Protein AF-A0A7S1HL76-F1 (afdb_monomer_lite)

Secondary structure (DSSP, 8-state):
-TTGGG-EEEEETHHHHHHHHHHHHHHHTT---SEEEEES---BSTT-SPPGGGHHHHHHHHT-SSHHHHHHHHHHHHS-HHHHHPBPPPSSTTS---BHHHHHHHHHHHH-SSSS-GGGGHHHHHHHHHHHHH-B--HHHHHGGG-STTPPEEEEEEETT-SSS-HHHHHHHHHHH-TT-EEEEETT--S-HHHHTHHHHHHHHHHHHHHHHHHTT-S-PPPHHHHHHHHHHHHHTTEEEEEGGGS---PPPHHHHHHHHHHHHHHHHHHHHHHHTTS---TTHHHHHHHHHHHHHHHHHHHHHHHHHTT-HHHHHHHHHHHHHTT-

Organism: Hemiselmis andersenii (NCBI:txid464988)

Sequence (328 aa):
ERLHYRLHVVGWSLGGMIAQELSLLLVEMGCPPASLALVCTHSGGWRLLPPLSSLPKLVAVALSPSSETRIRRILPLHYAPEYLSSMLECEEEEEPVWSAGSVLAGVYEERSPFRRSILAYLPGVVGHLLAALTHHVSRQRLSRLGAGPNAPDCVVVAAGRDRLIPKCHSADLARRIGGGTELLEFSENGHMVNTERRDEFNGALMLHFRRSAARRGAPGAVPPSLEDDVCASLERVKCVRRRAGDIGDKRPPAWRVLLGWWFLLLLVTPIFWSVRAVGGAVRRTAALLTAFARIGVPLAAWVLSGMARCGVPFAAYLLSHCVELGKA

pLDDT: mean 77.72, std 18.08, range [37.12, 98.62]

InterPro domains:
  IPR000073 Alpha/beta hydrolase fold-1 [PF12697] (6-202)
  IPR029058 Alpha/Beta hydrolase fold [G3DSA:3.40.50.1820] (2-212)
  IPR029058 Alpha/Beta hydrolase fold [SSF53474] (5-205)
  IPR050471 AB hydrolase [PTHR43433] (6-209)

Foldseek 3Di:
DPPLLQAEQEAAALRLLVQLVVQLVCLVVVRHHLAYERALYFQAALQLAFDPVCVVLVVQLLPPPALLSNLVSVDVQFKFPCQQQDWDDDPDPPDDTDRPVRVSSVVSVVVDPGHDRVVVVVVVVVVSSCSSNVRHDDLVSLCSCQDDLRHHAAEYEAEQANRGHHRVRSLVSLLSNANQYKYKYLNRIYSNCCVSPVVLVVLVVVVSSQVSSVSVPHPDHDDVVSVVVSVVSSVVSVIDMDTSVVRDDDDDDPVSSVVSVVVSCVVVVVVVVVVVVPDDDPPVVVVVVVVCCVVVLVVLLVVLVVCVVVVNVVSVVVNVVSVVVNVD

Radius of gyration: 23.4 Å; chains: 1; bounding box: 74×47×56 Å

Structure (mmCIF, N/CA/C/O backbone):
data_AF-A0A7S1HL76-F1
#
_entry.id   AF-A0A7S1HL76-F1
#
loop_
_atom_site.group_PDB
_atom_site.id
_atom_site.type_symbol
_atom_site.label_atom_id
_atom_site.label_alt_id
_atom_site.label_comp_id
_atom_site.label_asym_id
_atom_site.label_entity_id
_atom_site.label_seq_id
_atom_site.pdbx_PDB_ins_code
_atom_site.Cartn_x
_atom_site.Cartn_y
_atom_site.Cartn_z
_atom_site.occupancy
_atom_site.B_iso_or_equiv
_atom_site.auth_seq_id
_atom_site.auth_comp_id
_atom_site.auth_asym_id
_atom_site.auth_atom_id
_atom_site.pdbx_PDB_model_num
ATOM 1 N N . GLU A 1 1 ? -21.940 18.467 11.183 1.00 45.91 1 GLU A N 1
ATOM 2 C CA . GLU A 1 1 ? -22.015 17.216 11.976 1.00 45.91 1 GLU A CA 1
ATOM 3 C C . GLU A 1 1 ? -22.238 15.922 11.170 1.00 45.91 1 GLU A C 1
ATOM 5 O O . GLU A 1 1 ? -21.605 14.933 11.501 1.00 45.91 1 GLU A O 1
ATOM 10 N N . ARG A 1 2 ? -23.038 15.865 10.086 1.00 49.78 2 ARG A N 1
ATOM 11 C CA . ARG A 1 2 ? -23.342 14.586 9.380 1.00 49.78 2 ARG A CA 1
ATOM 12 C C . ARG A 1 2 ? -22.292 14.041 8.381 1.00 49.78 2 ARG A C 1
ATOM 14 O O . ARG A 1 2 ? -22.483 12.943 7.868 1.00 49.78 2 ARG A O 1
ATOM 21 N N . LEU A 1 3 ? -21.209 14.764 8.074 1.00 51.25 3 LEU A N 1
ATOM 22 C CA . LEU A 1 3 ? -20.254 14.373 7.013 1.00 51.25 3 LEU A CA 1
ATOM 23 C C . LEU A 1 3 ? -19.216 13.317 7.445 1.00 51.25 3 LEU A C 1
ATOM 25 O O . LEU A 1 3 ? -18.790 12.513 6.618 1.00 51.25 3 LEU A O 1
ATOM 29 N N . HIS A 1 4 ? -18.844 13.259 8.728 1.00 51.34 4 HIS A N 1
ATOM 30 C CA . HIS A 1 4 ? -17.771 12.370 9.209 1.00 51.34 4 HIS A CA 1
ATOM 31 C C . HIS A 1 4 ? -18.130 10.876 9.138 1.00 51.34 4 HIS A C 1
ATOM 33 O O . HIS A 1 4 ? -17.248 10.031 9.030 1.00 51.34 4 HIS A O 1
ATOM 39 N N . TYR A 1 5 ? -19.422 10.539 9.088 1.00 61.50 5 TYR A N 1
ATOM 40 C CA . TYR A 1 5 ? -19.901 9.157 8.957 1.00 61.50 5 TYR A CA 1
ATOM 41 C C . TYR A 1 5 ? -19.771 8.569 7.543 1.00 61.50 5 TYR A C 1
ATOM 43 O O . TYR A 1 5 ? -20.116 7.408 7.344 1.00 61.50 5 TYR A O 1
ATOM 51 N N . ARG A 1 6 ? -19.302 9.349 6.557 1.00 76.06 6 ARG A N 1
ATOM 52 C CA . ARG A 1 6 ? -19.191 8.922 5.148 1.00 76.06 6 ARG A CA 1
ATOM 53 C C . ARG A 1 6 ? -17.787 9.048 4.559 1.00 76.06 6 ARG A C 1
ATOM 55 O O . ARG A 1 6 ? -17.589 8.694 3.400 1.00 76.06 6 ARG A O 1
ATOM 62 N N . LEU A 1 7 ? -16.821 9.582 5.308 1.00 91.31 7 LEU A N 1
ATOM 63 C CA . LEU A 1 7 ? -15.457 9.713 4.804 1.00 91.31 7 LEU A CA 1
ATOM 64 C C . LEU A 1 7 ? -14.744 8.363 4.899 1.00 91.31 7 LEU A C 1
ATOM 66 O O . LEU A 1 7 ? -14.446 7.896 5.995 1.00 91.31 7 LEU A O 1
ATOM 70 N N . HIS A 1 8 ? -14.437 7.769 3.753 1.00 94.69 8 HIS A N 1
ATOM 71 C CA . HIS A 1 8 ? -13.607 6.573 3.652 1.00 94.69 8 HIS A CA 1
ATOM 72 C C . HIS A 1 8 ? -12.235 6.975 3.116 1.00 94.69 8 HIS A C 1
ATOM 74 O O . HIS A 1 8 ? -12.139 7.601 2.062 1.00 94.69 8 HIS A O 1
ATOM 80 N N . VAL A 1 9 ? -11.175 6.636 3.845 1.00 97.69 9 VAL A N 1
ATOM 81 C CA . VAL A 1 9 ? -9.800 6.954 3.447 1.00 97.69 9 VAL A CA 1
ATOM 82 C C . VAL A 1 9 ? -9.132 5.686 2.938 1.00 97.69 9 VAL A C 1
ATOM 84 O O . VAL A 1 9 ? -9.080 4.681 3.641 1.00 97.69 9 VAL A O 1
ATOM 87 N N . VAL A 1 10 ? -8.592 5.735 1.722 1.00 98.31 10 VAL A N 1
ATOM 88 C CA . VAL A 1 10 ? -7.809 4.643 1.132 1.00 98.31 10 VAL A CA 1
ATOM 89 C C . VAL A 1 10 ? -6.427 5.175 0.799 1.00 98.31 10 VAL A C 1
ATOM 91 O O . VAL A 1 10 ? -6.295 6.140 0.050 1.00 98.31 10 VAL A O 1
ATOM 94 N N . GLY A 1 11 ? -5.392 4.552 1.353 1.00 98.06 11 GLY A N 1
ATOM 95 C CA . GLY A 1 11 ? -4.009 4.923 1.092 1.00 98.06 11 GLY A CA 1
ATOM 96 C C . GLY A 1 11 ? -3.194 3.740 0.587 1.00 98.06 11 GLY A C 1
ATOM 97 O O . GLY A 1 11 ? -3.106 2.715 1.261 1.00 98.06 11 GLY A O 1
ATOM 98 N N . TRP A 1 12 ? -2.559 3.903 -0.576 1.00 97.06 12 TRP A N 1
ATOM 99 C CA . TRP A 1 12 ? -1.693 2.899 -1.201 1.00 97.06 12 TRP A CA 1
ATOM 100 C C . TRP A 1 12 ? -0.219 3.257 -1.047 1.00 97.06 12 TRP A C 1
ATOM 102 O O . TRP A 1 12 ? 0.161 4.374 -1.395 1.00 97.06 12 TRP A O 1
ATOM 112 N N . SER A 1 13 ? 0.633 2.337 -0.586 1.00 94.62 13 SER A N 1
ATOM 113 C CA . SER A 1 13 ? 2.086 2.555 -0.496 1.00 94.62 13 SER A CA 1
ATOM 114 C C . SER A 1 13 ? 2.427 3.846 0.260 1.00 94.62 13 SER A C 1
ATOM 116 O O . SER A 1 13 ? 1.992 4.000 1.405 1.00 94.62 13 SER A O 1
ATOM 118 N N . LEU A 1 14 ? 3.136 4.805 -0.343 1.00 93.38 14 LEU A N 1
ATOM 119 C CA . LEU A 1 14 ? 3.363 6.131 0.246 1.00 93.38 14 LEU A CA 1
ATOM 120 C C . LEU A 1 14 ? 2.049 6.863 0.579 1.00 93.38 14 LEU A C 1
ATOM 122 O O . LEU A 1 14 ? 1.940 7.493 1.626 1.00 93.38 14 LEU A O 1
ATOM 126 N N . GLY A 1 15 ? 1.013 6.724 -0.246 1.00 96.62 15 GLY A N 1
ATOM 127 C CA . GLY A 1 15 ? -0.330 7.220 0.065 1.00 96.62 15 GLY A CA 1
ATOM 128 C C . GLY A 1 15 ? -0.912 6.595 1.337 1.00 96.62 15 GLY A C 1
ATOM 129 O O . GLY A 1 15 ? -1.632 7.259 2.069 1.00 96.62 15 GLY A O 1
ATOM 130 N N . GLY A 1 16 ? -0.547 5.351 1.659 1.00 97.44 16 GLY A N 1
ATOM 131 C CA . GLY A 1 16 ? -0.876 4.696 2.930 1.00 97.44 16 GLY A CA 1
ATOM 132 C C . GLY A 1 16 ? -0.152 5.304 4.132 1.00 97.44 16 GLY A C 1
ATOM 133 O O . GLY A 1 16 ? -0.713 5.371 5.223 1.00 97.44 16 GLY A O 1
ATOM 134 N N . MET A 1 17 ? 1.068 5.802 3.939 1.00 96.19 17 MET A N 1
ATOM 135 C CA . MET A 1 17 ? 1.810 6.546 4.965 1.00 96.19 17 MET A CA 1
ATOM 136 C C . MET A 1 17 ? 1.141 7.893 5.249 1.00 96.19 17 MET A C 1
ATOM 138 O O . MET A 1 17 ? 0.925 8.263 6.401 1.00 96.19 17 MET A O 1
ATOM 142 N N . ILE A 1 18 ? 0.734 8.592 4.188 1.00 97.44 18 ILE A N 1
ATOM 143 C CA . ILE A 1 18 ? -0.009 9.853 4.281 1.00 97.44 18 ILE A CA 1
ATOM 144 C C . ILE A 1 18 ? -1.384 9.622 4.926 1.00 97.44 18 ILE A C 1
ATOM 146 O O . ILE A 1 18 ? -1.783 10.374 5.811 1.00 97.44 18 ILE A O 1
ATOM 150 N N . ALA A 1 19 ? -2.088 8.554 4.543 1.00 98.44 19 ALA A N 1
ATOM 151 C CA . ALA A 1 19 ? -3.399 8.207 5.087 1.00 98.44 19 ALA A CA 1
ATOM 152 C C . ALA A 1 19 ? -3.363 7.909 6.594 1.00 98.44 19 ALA A C 1
ATOM 154 O O . ALA A 1 19 ? -4.321 8.241 7.294 1.00 98.44 19 ALA A O 1
ATOM 155 N N . GLN A 1 20 ? -2.271 7.327 7.107 1.00 98.00 20 GLN A N 1
ATOM 156 C CA . GLN A 1 20 ? -2.072 7.143 8.550 1.00 98.00 20 GLN A CA 1
ATOM 157 C C . GLN A 1 20 ? -2.028 8.493 9.276 1.00 98.00 20 GLN A C 1
ATOM 159 O O . GLN A 1 20 ? -2.771 8.691 10.234 1.00 98.00 20 GLN A O 1
ATOM 164 N N . GLU A 1 21 ? -1.197 9.425 8.806 1.00 98.12 21 GLU A N 1
ATOM 165 C CA . GLU A 1 21 ? -1.060 10.760 9.404 1.00 98.12 21 GLU A CA 1
ATOM 166 C C . GLU A 1 21 ? -2.361 11.566 9.313 1.00 98.12 21 GLU A C 1
ATOM 168 O O . GLU A 1 21 ? -2.817 12.118 10.313 1.00 98.12 21 GLU A O 1
ATOM 173 N N . LEU A 1 22 ? -3.014 11.561 8.147 1.00 97.88 22 LEU A N 1
ATOM 174 C CA . LEU A 1 22 ? -4.305 12.221 7.951 1.00 97.88 22 LEU A CA 1
ATOM 175 C C . LEU A 1 22 ? -5.374 11.666 8.900 1.00 97.88 22 LEU A C 1
ATOM 177 O O . LEU A 1 22 ? -6.102 12.427 9.529 1.00 97.88 22 LEU A O 1
ATOM 181 N N . SER A 1 23 ? -5.465 10.342 9.029 1.00 97.25 23 SER A N 1
ATOM 182 C CA . SER A 1 23 ? -6.471 9.715 9.892 1.00 97.25 23 SER A CA 1
ATOM 183 C C . SER A 1 23 ? -6.204 9.984 11.370 1.00 97.25 23 SER A C 1
ATOM 185 O O . SER A 1 23 ? -7.147 10.188 12.128 1.00 97.25 23 SER A O 1
ATOM 187 N N . LEU A 1 24 ? -4.933 10.029 11.781 1.00 97.12 24 LEU A N 1
ATOM 188 C CA . LEU A 1 24 ? -4.552 10.416 13.139 1.00 97.12 24 LEU A CA 1
ATOM 189 C C . LEU A 1 24 ? -4.930 11.865 13.437 1.00 97.12 24 LEU A C 1
ATOM 191 O O . LEU A 1 24 ? -5.507 12.124 14.488 1.00 97.12 24 LEU A O 1
ATOM 195 N N . LEU A 1 25 ? -4.669 12.780 12.501 1.00 96.75 25 LEU A N 1
ATOM 196 C CA . LEU A 1 25 ? -5.074 14.177 12.626 1.00 96.75 25 LEU A CA 1
ATOM 197 C C . LEU A 1 25 ? -6.598 14.301 12.780 1.00 96.75 25 LEU A C 1
ATOM 199 O O . LEU A 1 25 ? -7.073 14.988 13.677 1.00 96.75 25 LEU A O 1
ATOM 203 N N . LEU A 1 26 ? -7.372 13.585 11.960 1.00 94.69 26 LEU A N 1
ATOM 204 C CA . LEU A 1 26 ? -8.836 13.571 12.049 1.00 94.69 26 LEU A CA 1
ATOM 205 C C . LEU A 1 26 ? -9.342 12.993 13.380 1.00 94.69 26 LEU A C 1
ATOM 207 O O . LEU A 1 26 ? -10.292 13.519 13.956 1.00 94.69 26 LEU A O 1
ATOM 211 N N . VAL A 1 27 ? -8.704 11.938 13.900 1.00 93.44 27 VAL A N 1
ATOM 212 C CA . VAL A 1 27 ? -9.001 11.399 15.240 1.00 93.44 27 VAL A CA 1
ATOM 213 C C . VAL A 1 27 ? -8.728 12.451 16.319 1.00 93.44 27 VAL A C 1
ATOM 215 O O . VAL A 1 27 ? -9.565 12.647 17.197 1.00 93.44 27 VAL A O 1
ATOM 218 N N . GLU A 1 28 ? -7.594 13.152 16.249 1.00 93.44 28 GLU A N 1
ATOM 219 C CA . GLU A 1 28 ? -7.219 14.205 17.205 1.00 93.44 28 GLU A CA 1
ATOM 220 C C . GLU A 1 28 ? -8.174 15.405 17.158 1.00 93.44 28 GLU A C 1
ATOM 222 O O . GLU A 1 28 ? -8.484 15.990 18.192 1.00 93.44 28 GLU A O 1
ATOM 227 N N . MET A 1 29 ? -8.710 15.718 15.979 1.00 93.00 29 MET A N 1
ATOM 228 C CA . MET A 1 29 ? -9.737 16.743 15.778 1.00 93.00 29 MET A CA 1
ATOM 229 C C . MET A 1 29 ? -11.152 16.294 16.190 1.00 93.00 29 MET A C 1
ATOM 231 O O . MET A 1 29 ? -12.106 17.053 16.025 1.00 93.00 29 MET A O 1
ATOM 235 N N . GLY A 1 30 ? -11.320 15.068 16.702 1.00 91.31 30 GLY A N 1
ATOM 236 C CA . GLY A 1 30 ? -12.621 14.526 17.106 1.00 91.31 30 GLY A CA 1
ATOM 237 C C . GLY A 1 30 ? -13.537 14.162 15.934 1.00 91.31 30 GLY A C 1
ATOM 238 O O . GLY A 1 30 ? -14.738 13.978 16.121 1.00 91.31 30 GLY A O 1
ATOM 239 N N . CYS A 1 31 ? -12.989 14.047 14.725 1.00 91.31 31 CYS A N 1
ATOM 240 C CA . CYS A 1 31 ? -13.740 13.830 13.496 1.00 91.31 31 CYS A CA 1
ATOM 241 C C . CYS A 1 31 ? -13.193 12.657 12.651 1.00 91.31 31 CYS A C 1
ATOM 243 O O . CYS A 1 31 ? -12.951 12.813 11.449 1.00 91.31 31 CYS A O 1
ATOM 245 N N . PRO A 1 32 ? -13.001 11.468 13.261 1.00 92.31 32 PRO A N 1
ATOM 246 C CA . PRO A 1 32 ? -12.366 10.328 12.609 1.00 92.31 32 PRO A CA 1
ATOM 247 C C . PRO A 1 32 ? -13.104 9.926 11.326 1.00 92.31 32 PRO A C 1
ATOM 249 O O . PRO A 1 32 ? -14.335 10.034 11.270 1.00 92.31 32 PRO A O 1
ATOM 252 N N . PRO A 1 33 ? -12.384 9.420 10.306 1.00 93.94 33 PRO A N 1
ATOM 253 C CA . PRO A 1 33 ? -13.037 8.875 9.128 1.00 93.94 33 PRO A CA 1
ATOM 254 C C . PRO A 1 33 ? -13.905 7.672 9.512 1.00 93.94 33 PRO A C 1
ATOM 256 O O . PRO A 1 33 ? -13.682 7.018 10.533 1.00 93.94 33 PRO A O 1
ATOM 259 N N . ALA A 1 34 ? -14.892 7.361 8.675 1.00 93.00 34 ALA A N 1
ATOM 260 C CA . ALA A 1 34 ? -15.719 6.181 8.860 1.00 93.00 34 ALA A CA 1
ATOM 261 C C . ALA A 1 34 ? -14.849 4.919 8.837 1.00 93.00 34 ALA A C 1
ATOM 263 O O . ALA A 1 34 ? -14.874 4.115 9.774 1.00 93.00 34 ALA A O 1
ATOM 264 N N . SER A 1 35 ? -14.020 4.815 7.796 1.00 95.19 35 SER A N 1
ATOM 265 C CA . SER A 1 35 ? -13.131 3.685 7.586 1.00 95.19 35 SER A CA 1
ATOM 266 C C . SER A 1 35 ? -11.783 4.100 6.992 1.00 95.19 35 SER A C 1
ATOM 268 O O . SER A 1 35 ? -11.659 5.147 6.348 1.00 95.19 35 SER A O 1
ATOM 270 N N . LEU A 1 36 ? -10.778 3.254 7.208 1.00 97.94 36 LEU A N 1
ATOM 271 C CA . LEU A 1 36 ? -9.403 3.429 6.764 1.00 97.94 36 LEU A CA 1
ATOM 272 C C . LEU A 1 36 ? -8.884 2.129 6.134 1.00 97.94 36 LEU A C 1
ATOM 274 O O . LEU A 1 36 ? -8.732 1.117 6.816 1.00 97.94 36 LEU A O 1
ATOM 278 N N . ALA A 1 37 ? -8.550 2.179 4.846 1.00 98.50 37 ALA A N 1
ATOM 279 C CA . ALA A 1 37 ? -7.885 1.097 4.132 1.00 98.50 37 ALA A CA 1
ATOM 280 C C . ALA A 1 37 ? -6.416 1.450 3.856 1.00 98.50 37 ALA A C 1
ATOM 282 O O . ALA A 1 37 ? -6.114 2.432 3.175 1.00 98.50 37 ALA A O 1
ATOM 283 N N . LEU A 1 38 ? -5.498 0.636 4.375 1.00 98.62 38 LEU A N 1
ATOM 284 C CA . LEU A 1 38 ? -4.051 0.805 4.229 1.00 98.62 38 LEU A CA 1
ATOM 285 C C . LEU A 1 38 ? -3.492 -0.317 3.356 1.00 98.62 38 LEU A C 1
ATOM 287 O O . LEU A 1 38 ? -3.381 -1.459 3.798 1.00 98.62 38 LEU A O 1
ATOM 291 N N . VAL A 1 39 ? -3.143 -0.000 2.113 1.00 98.44 39 VAL A N 1
ATOM 292 C CA . VAL A 1 39 ? -2.807 -0.994 1.088 1.00 98.44 39 VAL A CA 1
ATOM 293 C C . VAL A 1 39 ? -1.322 -0.973 0.776 1.00 98.44 39 VAL A C 1
ATOM 295 O O . VAL A 1 39 ? -0.774 0.082 0.459 1.00 98.44 39 VAL A O 1
ATOM 298 N N . CYS A 1 40 ? -0.679 -2.140 0.871 1.00 96.38 40 CYS A N 1
ATOM 299 C CA . CYS A 1 40 ? 0.732 -2.353 0.546 1.00 96.38 40 CYS A CA 1
ATOM 300 C C . CYS A 1 40 ? 1.623 -1.240 1.120 1.00 96.38 40 CYS A C 1
ATOM 302 O O . CYS A 1 40 ? 2.362 -0.591 0.392 1.00 96.38 40 CYS A O 1
ATOM 304 N N . THR A 1 41 ? 1.477 -0.946 2.417 1.00 96.31 41 THR A N 1
ATOM 305 C CA . THR A 1 41 ? 2.137 0.176 3.106 1.00 96.31 41 THR A CA 1
ATOM 306 C C . THR A 1 41 ? 2.734 -0.256 4.450 1.00 96.31 41 THR A C 1
ATOM 308 O O . THR A 1 41 ? 2.577 -1.400 4.885 1.00 96.31 41 THR A O 1
ATOM 311 N N . HIS A 1 42 ? 3.430 0.662 5.120 1.00 94.69 42 HIS A N 1
ATOM 312 C CA . HIS A 1 42 ? 4.058 0.449 6.420 1.00 94.69 42 HIS A CA 1
ATOM 313 C C . HIS A 1 42 ? 3.982 1.705 7.300 1.00 94.69 42 HIS A C 1
ATOM 315 O O . HIS A 1 42 ? 3.813 2.815 6.802 1.00 94.69 42 HIS A O 1
ATOM 321 N N . SER A 1 43 ? 4.226 1.560 8.603 1.00 94.06 43 SER A N 1
ATOM 322 C CA . SER A 1 43 ? 4.336 2.690 9.543 1.00 94.06 43 SER A CA 1
ATOM 323 C C . SER A 1 43 ? 5.749 3.275 9.674 1.00 94.06 43 SER A C 1
ATOM 325 O O . SER A 1 43 ? 6.029 4.039 10.597 1.00 94.06 43 SER A O 1
ATOM 327 N N . GLY A 1 44 ? 6.688 2.842 8.832 1.00 89.00 44 GLY A N 1
ATOM 328 C CA . GLY A 1 44 ? 8.064 3.331 8.812 1.00 89.00 44 GLY A CA 1
ATOM 329 C C . GLY A 1 44 ? 8.911 2.932 10.026 1.00 89.00 44 GLY A C 1
ATOM 330 O O . GLY A 1 44 ? 8.681 1.901 10.667 1.00 89.00 44 GLY A O 1
ATOM 331 N N . GLY A 1 45 ? 9.921 3.747 10.346 1.00 79.19 45 GLY A N 1
ATOM 332 C CA . GLY A 1 45 ? 10.999 3.393 11.285 1.00 79.19 45 GLY A CA 1
ATOM 333 C C . GLY A 1 45 ? 12.004 2.417 10.661 1.00 79.19 45 GLY A C 1
ATOM 334 O O . GLY A 1 45 ? 12.058 2.265 9.463 1.00 79.19 45 GLY A O 1
ATOM 335 N N . TRP A 1 46 ? 12.797 1.667 11.416 1.00 66.75 46 TRP A N 1
ATOM 336 C CA . TRP A 1 46 ? 13.865 0.805 10.854 1.00 66.75 46 TRP A CA 1
ATOM 337 C C . TRP A 1 46 ? 13.466 -0.200 9.734 1.00 66.75 46 TRP A C 1
ATOM 339 O O . TRP A 1 46 ? 14.322 -0.814 9.105 1.00 66.75 46 TRP A O 1
ATOM 349 N N . ARG A 1 47 ? 12.165 -0.375 9.499 1.00 65.00 47 ARG A N 1
ATOM 350 C CA . ARG A 1 47 ? 11.501 -1.223 8.501 1.00 65.00 47 ARG A CA 1
ATOM 351 C C . ARG A 1 47 ? 11.257 -0.523 7.153 1.00 65.00 47 ARG A C 1
ATOM 353 O O . ARG A 1 47 ? 10.494 -1.026 6.344 1.00 65.00 47 ARG A O 1
ATOM 360 N N . LEU A 1 48 ? 11.870 0.641 6.948 1.00 66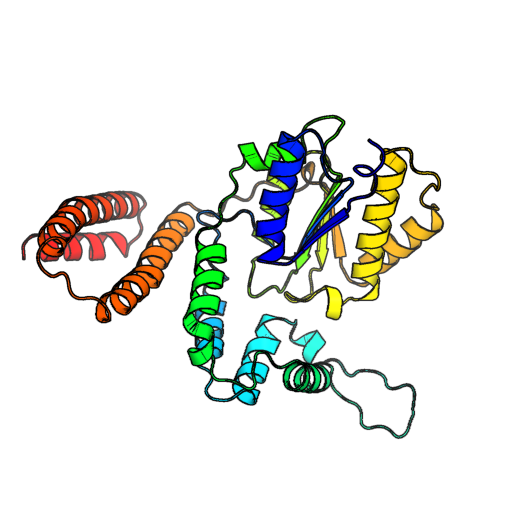.44 48 LEU A N 1
ATOM 361 C CA . LEU A 1 48 ? 11.732 1.489 5.757 1.00 66.44 48 LEU A CA 1
ATOM 362 C C . LEU A 1 48 ? 12.377 0.909 4.499 1.00 66.44 48 LEU A C 1
ATOM 364 O O . LEU A 1 48 ? 12.076 1.350 3.393 1.00 66.44 48 LEU A O 1
ATOM 368 N N . LEU A 1 49 ? 13.320 -0.023 4.656 1.00 67.50 49 LEU A N 1
ATOM 369 C CA . LEU A 1 49 ? 14.038 -0.528 3.501 1.00 67.50 49 LEU A CA 1
ATOM 370 C C . LEU A 1 49 ? 13.154 -1.504 2.718 1.00 67.50 49 LEU A C 1
ATOM 372 O O . LEU A 1 49 ? 12.635 -2.456 3.315 1.00 67.50 49 LEU A O 1
ATOM 376 N N . PRO A 1 50 ? 13.041 -1.332 1.386 1.00 68.06 50 PRO A N 1
ATOM 377 C CA . PRO A 1 50 ? 12.498 -2.382 0.540 1.00 68.06 50 PRO A CA 1
ATOM 378 C C . PRO A 1 50 ? 13.326 -3.662 0.743 1.00 68.06 50 PRO A C 1
ATOM 380 O O . PRO A 1 50 ? 14.435 -3.607 1.297 1.00 68.06 50 PRO A O 1
ATOM 383 N N . PRO A 1 51 ? 12.840 -4.832 0.290 1.00 74.50 51 PRO A N 1
ATOM 384 C CA . PRO A 1 51 ? 13.655 -6.037 0.305 1.00 74.50 51 PRO A CA 1
ATOM 385 C C . PRO A 1 51 ? 15.037 -5.714 -0.275 1.00 74.50 51 PRO A C 1
ATOM 387 O O . PRO A 1 51 ? 15.126 -5.104 -1.340 1.00 74.50 51 PRO A O 1
ATOM 390 N N . LEU A 1 52 ? 16.122 -6.090 0.412 1.00 71.12 52 LEU A N 1
ATOM 391 C CA . LEU A 1 52 ? 17.482 -5.765 -0.051 1.00 71.12 52 LEU A CA 1
ATOM 392 C C . LEU A 1 52 ? 17.738 -6.280 -1.481 1.00 71.12 52 LEU A C 1
ATOM 394 O O . LEU A 1 52 ? 18.474 -5.664 -2.243 1.00 71.12 52 LEU A O 1
ATOM 398 N N . SER A 1 53 ? 17.059 -7.362 -1.873 1.00 74.88 53 SER A N 1
ATOM 399 C CA . SER A 1 53 ? 17.053 -7.921 -3.230 1.00 74.88 53 SER A CA 1
ATOM 400 C C . SER A 1 53 ? 16.392 -7.027 -4.291 1.00 74.88 53 SER A C 1
ATOM 402 O O . SER A 1 53 ? 16.626 -7.211 -5.486 1.00 74.88 53 SER A O 1
ATOM 404 N N . SER A 1 54 ? 15.575 -6.060 -3.883 1.00 78.88 54 SER A N 1
ATOM 405 C CA . SER A 1 54 ? 14.858 -5.131 -4.757 1.00 78.88 54 SER A CA 1
ATOM 406 C C . SER A 1 54 ? 15.581 -3.795 -4.926 1.00 78.88 54 SER A C 1
ATOM 408 O O . SER A 1 54 ? 15.307 -3.080 -5.888 1.00 78.88 54 SER A O 1
ATOM 410 N N . LEU A 1 55 ? 16.538 -3.465 -4.051 1.00 75.75 55 LEU A N 1
ATOM 411 C CA . LEU A 1 55 ? 17.301 -2.213 -4.124 1.00 75.75 55 LEU A CA 1
ATOM 412 C C . LEU A 1 55 ? 18.044 -2.032 -5.461 1.00 75.75 55 LEU A C 1
ATOM 414 O O . LEU A 1 55 ? 17.860 -0.982 -6.079 1.00 75.75 55 LEU A O 1
ATOM 418 N N . PRO A 1 56 ? 18.796 -3.024 -5.989 1.00 80.44 56 PRO A N 1
ATOM 419 C CA . PRO A 1 56 ? 19.455 -2.870 -7.288 1.00 80.44 56 PRO A CA 1
ATOM 420 C C . PRO A 1 56 ? 18.462 -2.613 -8.425 1.00 80.44 56 PRO A C 1
ATOM 422 O O . PRO A 1 56 ? 18.754 -1.862 -9.351 1.00 80.44 56 PRO A O 1
ATOM 425 N N . LYS A 1 57 ? 17.260 -3.197 -8.341 1.00 83.50 57 LYS A N 1
ATOM 426 C CA . LYS A 1 57 ? 16.200 -3.021 -9.342 1.00 83.50 57 LYS A CA 1
ATOM 427 C C . LYS A 1 57 ? 15.591 -1.622 -9.276 1.00 83.50 57 LYS A C 1
ATOM 429 O O . LYS A 1 57 ? 15.379 -1.014 -10.318 1.00 83.50 57 LYS A O 1
ATOM 434 N N . LEU A 1 58 ? 15.370 -1.086 -8.076 1.00 80.94 58 LEU A N 1
ATOM 435 C CA . LEU A 1 58 ? 14.911 0.293 -7.880 1.00 80.94 58 LEU A CA 1
ATOM 436 C C . LEU A 1 58 ? 15.926 1.311 -8.409 1.00 80.94 58 LEU A C 1
ATOM 438 O O . LEU A 1 58 ? 15.554 2.230 -9.138 1.00 80.94 58 LEU A O 1
ATOM 442 N N . VAL A 1 59 ? 17.213 1.104 -8.117 1.00 79.31 59 VAL A N 1
ATOM 443 C CA . VAL A 1 59 ? 18.298 1.920 -8.681 1.00 79.31 59 VAL A CA 1
ATOM 444 C C . VAL A 1 59 ? 18.324 1.797 -10.206 1.00 79.31 59 VAL A C 1
ATOM 446 O O . VAL A 1 59 ? 18.396 2.806 -10.903 1.00 79.31 59 VAL A O 1
ATOM 449 N N . ALA A 1 60 ? 18.180 0.586 -10.750 1.00 84.62 60 ALA A N 1
ATOM 450 C CA . ALA A 1 60 ? 18.127 0.375 -12.193 1.00 84.62 60 ALA A CA 1
ATOM 451 C C . ALA A 1 60 ? 16.928 1.079 -12.853 1.00 84.62 60 ALA A C 1
ATOM 453 O O . ALA A 1 60 ? 17.072 1.599 -13.959 1.00 84.62 60 ALA A O 1
ATOM 454 N N . VAL A 1 61 ? 15.758 1.136 -12.208 1.00 84.06 61 VAL A N 1
ATOM 455 C CA . VAL A 1 61 ? 14.610 1.926 -12.691 1.00 84.06 61 VAL A CA 1
ATOM 456 C C . VAL A 1 61 ? 14.959 3.413 -12.715 1.00 84.06 61 VAL A C 1
ATOM 458 O O . VAL A 1 61 ? 14.765 4.059 -13.745 1.00 84.06 61 VAL A O 1
ATOM 461 N N . ALA A 1 62 ? 15.515 3.947 -11.624 1.00 78.00 62 ALA A N 1
ATOM 462 C CA . ALA A 1 62 ? 15.889 5.358 -11.535 1.00 78.00 62 ALA A CA 1
ATOM 463 C C . ALA A 1 62 ? 16.926 5.749 -12.601 1.00 78.00 62 ALA A C 1
ATOM 465 O O . ALA A 1 62 ? 16.789 6.784 -13.240 1.00 78.00 62 ALA A O 1
ATOM 466 N N . LEU A 1 63 ? 17.911 4.887 -12.862 1.00 80.62 63 LEU A N 1
ATOM 467 C CA . LEU A 1 63 ? 18.963 5.107 -13.860 1.00 80.62 63 LEU A CA 1
ATOM 468 C C . LEU A 1 63 ? 18.570 4.666 -15.284 1.00 80.62 63 LEU A C 1
ATOM 470 O O . LEU A 1 63 ? 19.430 4.553 -16.154 1.00 80.62 63 LEU A O 1
ATOM 474 N N . SER A 1 64 ? 17.293 4.363 -15.545 1.00 83.19 64 SER A N 1
ATOM 475 C CA . SER A 1 64 ? 16.863 3.897 -16.870 1.00 83.19 64 SER A CA 1
ATOM 476 C C . SER A 1 64 ? 16.911 5.025 -17.912 1.00 83.19 64 SER A C 1
ATOM 478 O O . SER A 1 64 ? 16.217 6.034 -17.724 1.00 83.19 64 SER A O 1
ATOM 480 N N . PRO A 1 65 ? 17.660 4.846 -19.022 1.00 77.19 65 PRO A N 1
ATOM 481 C CA . PRO A 1 65 ? 17.898 5.900 -20.010 1.00 77.19 65 PRO A CA 1
ATOM 482 C C . PRO A 1 65 ? 16.681 6.182 -20.897 1.00 77.19 65 PRO A C 1
ATOM 484 O O . PRO A 1 65 ? 16.482 7.321 -21.307 1.00 77.19 65 PRO A O 1
ATOM 487 N N . SER A 1 66 ? 15.844 5.173 -21.159 1.00 82.81 66 SER A N 1
ATOM 488 C CA . SER A 1 66 ? 14.620 5.301 -21.955 1.00 82.81 66 SER A CA 1
ATOM 489 C C . SER A 1 66 ? 13.375 4.928 -21.153 1.00 82.81 66 SER A C 1
ATOM 491 O O . SER A 1 66 ? 13.444 4.163 -20.183 1.00 82.81 66 SER A O 1
ATOM 493 N N . SER A 1 67 ? 12.225 5.458 -21.573 1.00 82.75 67 SER A N 1
ATOM 494 C CA . SER A 1 67 ? 10.912 5.113 -21.019 1.00 82.75 67 SER A CA 1
ATOM 495 C C . SER A 1 67 ? 10.644 3.616 -21.155 1.00 82.75 67 SER A C 1
ATOM 497 O O . SER A 1 67 ? 10.292 2.982 -20.169 1.00 82.75 67 SER A O 1
ATOM 499 N N . GLU A 1 68 ? 10.930 3.026 -22.317 1.00 86.88 68 GLU A N 1
ATOM 500 C CA . GLU A 1 68 ? 10.778 1.586 -22.565 1.00 86.88 68 GLU A CA 1
ATOM 501 C C . GLU A 1 68 ? 11.599 0.738 -21.577 1.00 86.88 68 GLU A C 1
ATOM 503 O O . GLU A 1 68 ? 11.071 -0.164 -20.924 1.00 86.88 68 GLU A O 1
ATOM 508 N N . THR A 1 69 ? 12.884 1.067 -21.391 1.00 88.19 69 THR A N 1
ATOM 509 C CA . THR A 1 69 ? 13.753 0.353 -20.438 1.00 88.19 69 THR A CA 1
ATOM 510 C C . THR A 1 69 ? 13.220 0.481 -19.014 1.00 88.19 69 THR A C 1
ATOM 512 O O . THR A 1 69 ? 13.240 -0.480 -18.242 1.00 88.19 69 THR A O 1
ATOM 515 N N . ARG A 1 70 ? 12.722 1.669 -18.660 1.00 87.25 70 ARG A N 1
ATOM 516 C CA . ARG A 1 70 ? 12.144 1.939 -17.345 1.00 87.25 70 ARG A CA 1
ATOM 517 C C . ARG A 1 70 ? 10.875 1.122 -17.119 1.00 87.25 70 ARG A C 1
ATOM 519 O O . ARG A 1 70 ? 10.745 0.521 -16.058 1.00 87.25 70 ARG A O 1
ATOM 526 N N . ILE A 1 71 ? 9.991 1.053 -18.115 1.00 89.69 71 ILE A N 1
ATOM 527 C CA . ILE A 1 71 ? 8.751 0.266 -18.094 1.00 89.69 71 ILE A CA 1
ATOM 528 C C . ILE A 1 71 ? 9.075 -1.220 -17.909 1.00 89.69 71 ILE A C 1
ATOM 530 O O . ILE A 1 71 ? 8.599 -1.845 -16.961 1.00 89.69 71 ILE A O 1
ATOM 534 N N . ARG A 1 72 ? 9.989 -1.769 -18.719 1.00 89.94 72 ARG A N 1
ATOM 535 C CA . ARG A 1 72 ? 10.438 -3.166 -18.583 1.00 89.94 72 ARG A CA 1
ATOM 536 C C . ARG A 1 72 ? 11.010 -3.484 -17.199 1.00 89.94 72 ARG A C 1
ATOM 538 O O . ARG A 1 72 ? 10.870 -4.606 -16.723 1.00 89.94 72 ARG A O 1
ATOM 545 N N . ARG A 1 73 ? 11.651 -2.513 -16.538 1.00 90.19 73 ARG A N 1
ATOM 546 C CA . ARG A 1 73 ? 12.240 -2.684 -15.198 1.00 90.19 73 ARG A CA 1
ATOM 547 C C . ARG A 1 73 ? 11.246 -2.474 -14.053 1.00 90.19 73 ARG A C 1
ATOM 549 O O . ARG A 1 73 ? 11.394 -3.128 -13.023 1.00 90.19 73 ARG A O 1
ATOM 556 N N . ILE A 1 74 ? 10.258 -1.587 -14.204 1.00 90.44 74 ILE A N 1
ATOM 557 C CA . ILE A 1 74 ? 9.286 -1.277 -13.142 1.00 90.44 74 ILE A CA 1
ATOM 558 C C . ILE A 1 74 ? 8.149 -2.298 -13.077 1.00 90.44 74 ILE A C 1
ATOM 560 O O . ILE A 1 74 ? 7.709 -2.626 -11.978 1.00 90.44 74 ILE A O 1
ATOM 564 N N . LEU A 1 75 ? 7.708 -2.859 -14.211 1.00 93.19 75 LEU A N 1
ATOM 565 C CA . LEU A 1 75 ? 6.608 -3.829 -14.222 1.00 93.19 75 LEU A CA 1
ATOM 566 C C . LEU A 1 75 ? 6.881 -5.035 -13.304 1.00 93.19 75 LEU A C 1
ATOM 568 O O . LEU A 1 75 ? 6.033 -5.325 -12.462 1.00 93.19 75 LEU A O 1
ATOM 572 N N . PRO A 1 76 ? 8.070 -5.672 -13.317 1.00 93.00 76 PRO A N 1
ATOM 573 C CA . PRO A 1 76 ? 8.371 -6.754 -12.383 1.00 93.00 76 PRO A CA 1
ATOM 574 C C . PRO A 1 76 ? 8.482 -6.312 -10.919 1.00 93.00 76 PRO A C 1
ATOM 576 O O . PRO A 1 76 ? 8.535 -7.168 -10.045 1.00 93.00 76 PRO A O 1
ATOM 579 N N . LEU A 1 77 ? 8.591 -5.019 -10.608 1.00 91.31 77 LEU A N 1
ATOM 580 C CA . LEU A 1 77 ? 8.527 -4.541 -9.220 1.00 91.31 77 LEU A CA 1
ATOM 581 C C . LEU A 1 77 ? 7.082 -4.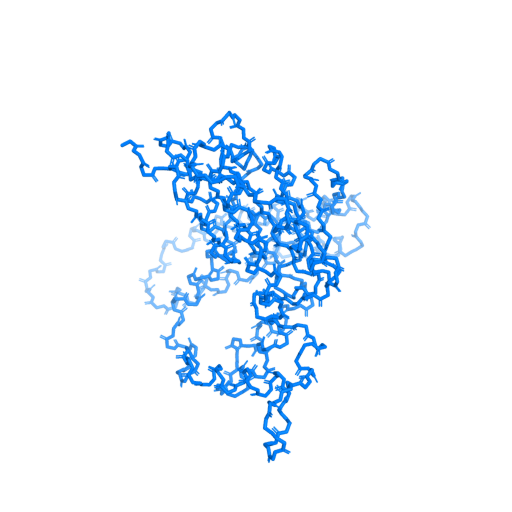354 -8.754 1.00 91.31 77 LEU A C 1
ATOM 583 O O . LEU A 1 77 ? 6.790 -4.568 -7.581 1.00 91.31 77 LEU A O 1
ATOM 587 N N . HIS A 1 78 ? 6.201 -3.969 -9.673 1.00 93.94 78 HIS A N 1
ATOM 588 C CA . HIS A 1 78 ? 4.794 -3.705 -9.407 1.00 93.94 78 HIS A CA 1
ATOM 589 C C . HIS A 1 78 ? 3.929 -4.963 -9.413 1.00 93.94 78 HIS A C 1
ATOM 591 O O . HIS A 1 78 ? 3.005 -5.050 -8.611 1.00 93.94 78 HIS A O 1
ATOM 597 N N . TYR A 1 79 ? 4.245 -5.931 -10.270 1.00 96.12 79 TYR A N 1
ATOM 598 C CA . TYR A 1 79 ? 3.370 -7.062 -10.550 1.00 96.12 79 TYR A CA 1
ATOM 599 C C . TYR A 1 79 ? 4.032 -8.413 -10.283 1.00 96.12 79 TYR A C 1
ATOM 601 O O . TYR A 1 79 ? 5.254 -8.574 -10.423 1.00 96.12 79 TYR A O 1
ATOM 609 N N . ALA A 1 80 ? 3.217 -9.408 -9.932 1.00 95.44 80 ALA A N 1
ATOM 610 C CA . ALA A 1 80 ? 3.649 -10.799 -9.910 1.00 95.44 80 ALA A CA 1
ATOM 611 C C . ALA A 1 80 ? 4.064 -11.262 -11.326 1.00 95.44 80 ALA A C 1
ATOM 613 O O . ALA A 1 80 ? 3.383 -10.932 -12.300 1.00 95.44 80 ALA A O 1
ATOM 614 N N . PRO A 1 81 ? 5.164 -12.031 -11.475 1.00 93.88 81 PRO A N 1
ATOM 615 C CA . PRO A 1 81 ? 5.573 -12.578 -12.771 1.00 93.88 81 PRO A CA 1
ATOM 616 C C . PRO A 1 81 ? 4.463 -13.361 -13.473 1.00 93.88 81 PRO A C 1
ATOM 618 O O . PRO A 1 81 ? 4.289 -13.209 -14.674 1.00 93.88 81 PRO A O 1
ATOM 621 N N . GLU A 1 82 ? 3.693 -14.136 -12.709 1.00 94.19 82 GLU A N 1
ATOM 622 C CA . GLU A 1 82 ? 2.591 -14.961 -13.203 1.00 94.19 82 GLU A CA 1
ATOM 623 C C . GLU A 1 82 ? 1.494 -14.110 -13.838 1.00 94.19 82 GLU A C 1
ATOM 625 O O . GLU A 1 82 ? 0.988 -14.459 -14.900 1.00 94.19 82 GLU A O 1
ATOM 630 N N . TYR A 1 83 ? 1.176 -12.966 -13.222 1.00 94.69 83 TYR A N 1
ATOM 631 C CA . TYR A 1 83 ? 0.231 -12.009 -13.786 1.00 94.69 83 TYR A CA 1
ATOM 632 C C . TYR A 1 83 ? 0.792 -11.368 -15.055 1.00 94.69 83 TYR A C 1
ATOM 634 O O . TYR A 1 83 ? 0.109 -11.304 -16.062 1.00 94.69 83 TYR A O 1
ATOM 642 N N . LEU A 1 84 ? 2.061 -10.951 -15.066 1.00 94.50 84 LEU A N 1
ATOM 643 C CA . LEU A 1 84 ? 2.658 -10.369 -16.275 1.00 94.50 84 LEU A CA 1
ATOM 644 C C . LEU A 1 84 ? 2.666 -11.343 -17.463 1.00 94.50 84 LEU A C 1
ATOM 646 O O . LEU A 1 84 ? 2.554 -10.896 -18.603 1.00 94.50 84 LEU A O 1
ATOM 650 N N . SER A 1 85 ? 2.791 -12.645 -17.199 1.00 93.56 85 SER A N 1
ATOM 651 C CA . SER A 1 85 ? 2.738 -13.698 -18.214 1.00 93.56 85 SER A CA 1
ATOM 652 C C . SER A 1 85 ? 1.331 -14.186 -18.555 1.00 93.56 85 SER A C 1
ATOM 654 O O . SER A 1 85 ? 1.196 -14.935 -19.519 1.00 93.56 85 SER A O 1
ATOM 656 N N . SER A 1 86 ? 0.297 -13.829 -17.784 1.00 91.56 86 SER A N 1
ATOM 657 C CA . SER A 1 86 ? -1.054 -14.322 -18.056 1.00 91.56 86 SER A CA 1
ATOM 658 C C . SER A 1 86 ? -1.578 -13.720 -19.350 1.00 91.56 86 SER A C 1
ATOM 660 O O . SER A 1 86 ? -1.453 -12.511 -19.569 1.00 91.56 86 SER A O 1
ATOM 662 N N . MET A 1 87 ? -2.180 -14.563 -20.180 1.00 86.44 87 MET A N 1
ATOM 663 C CA . MET A 1 87 ? -2.893 -14.117 -21.367 1.00 86.44 87 MET A CA 1
ATOM 664 C C . MET A 1 87 ? -4.210 -13.478 -20.944 1.00 86.44 87 MET A C 1
ATOM 666 O O . MET A 1 87 ? -4.882 -13.985 -20.046 1.00 86.44 87 MET A O 1
ATOM 670 N N . LEU A 1 88 ? -4.538 -12.345 -21.553 1.00 79.25 88 LEU A N 1
ATOM 671 C CA . LEU A 1 88 ? -5.850 -11.741 -21.394 1.00 79.25 88 LEU A CA 1
ATOM 672 C C . LEU A 1 88 ? -6.773 -12.359 -22.440 1.00 79.25 88 LEU A C 1
ATOM 674 O O . LEU A 1 88 ? -6.426 -12.415 -23.619 1.00 79.25 88 LEU A O 1
ATOM 678 N N . GLU A 1 89 ? -7.916 -12.862 -21.987 1.00 66.88 89 GLU A N 1
ATOM 679 C CA . GLU A 1 89 ? -8.972 -13.336 -22.875 1.00 66.88 89 GLU A CA 1
ATOM 680 C C . GLU A 1 89 ? -9.585 -12.110 -23.564 1.00 66.88 89 GLU A C 1
ATOM 682 O O . GLU A 1 89 ? -10.100 -11.206 -22.903 1.00 66.88 89 GLU A O 1
ATOM 687 N N . CYS A 1 90 ? -9.463 -12.049 -24.888 1.00 59.06 90 CYS A N 1
ATOM 688 C CA . CYS A 1 90 ? -10.228 -11.128 -25.718 1.00 59.06 90 CYS A CA 1
ATOM 689 C C . CYS A 1 90 ? -11.515 -11.846 -26.132 1.00 59.06 90 CYS A C 1
ATOM 691 O O . CYS A 1 90 ? -11.466 -12.998 -26.555 1.00 59.06 90 CYS A O 1
ATOM 693 N N . GLU A 1 91 ? -12.661 -11.177 -25.989 1.00 58.28 91 GLU A N 1
ATOM 694 C CA . GLU A 1 91 ? -13.973 -11.735 -26.356 1.00 58.28 91 GLU A CA 1
ATOM 695 C C . GLU A 1 91 ? -14.143 -11.902 -27.881 1.00 58.28 91 GLU A C 1
ATOM 697 O O . GLU A 1 91 ? -15.057 -12.591 -28.324 1.00 58.28 91 GLU A O 1
ATOM 702 N N . GLU A 1 92 ? -13.254 -11.310 -28.687 1.00 61.62 92 GLU A N 1
ATOM 703 C CA . GLU A 1 92 ? -13.274 -11.379 -30.150 1.00 61.62 92 GLU A CA 1
ATOM 704 C C . GLU A 1 92 ? -12.228 -12.386 -30.669 1.00 61.62 92 GLU A C 1
ATOM 706 O O . GLU A 1 92 ? -11.032 -12.244 -30.415 1.00 61.62 92 GLU A O 1
ATOM 711 N N . GLU A 1 93 ? -12.687 -13.406 -31.409 1.00 56.06 93 GLU A N 1
ATOM 712 C CA . GLU A 1 93 ? -11.896 -14.566 -31.874 1.00 56.06 93 GLU A CA 1
ATOM 713 C C . GLU A 1 93 ? -10.736 -14.224 -32.836 1.00 56.06 93 GLU A C 1
ATOM 715 O O . GLU A 1 93 ? -9.868 -15.067 -33.065 1.00 56.06 93 GLU A O 1
ATOM 720 N N . GLU A 1 94 ? -10.692 -13.010 -33.394 1.00 60.69 94 GLU A N 1
ATOM 721 C CA . GLU A 1 94 ? -9.722 -12.614 -34.429 1.00 60.69 94 GLU A CA 1
ATOM 722 C C . GLU A 1 94 ? -8.591 -11.692 -33.928 1.00 60.69 94 GLU A C 1
ATOM 724 O O . GLU A 1 94 ? -7.649 -11.408 -34.673 1.00 60.69 94 GLU A O 1
ATOM 729 N N . GLU A 1 95 ? -8.632 -11.243 -32.670 1.00 60.78 95 GLU A N 1
ATOM 730 C CA . GLU A 1 95 ? -7.626 -10.329 -32.116 1.00 60.78 95 GLU A CA 1
ATOM 731 C C . GLU A 1 95 ? -6.389 -11.078 -31.570 1.00 60.78 95 GLU A C 1
ATOM 733 O O . GLU A 1 95 ? -6.493 -12.171 -31.001 1.00 60.78 95 GLU A O 1
ATOM 738 N N . PRO A 1 96 ? -5.176 -10.507 -31.707 1.00 64.38 96 PRO A N 1
ATOM 739 C CA . PRO A 1 96 ? -3.966 -11.105 -31.157 1.00 64.38 96 PRO A CA 1
ATOM 740 C C . PRO A 1 96 ? -4.069 -11.286 -29.636 1.00 64.38 96 PRO A C 1
ATOM 742 O O . PRO A 1 96 ? -4.441 -10.372 -28.909 1.00 64.38 96 PRO A O 1
ATOM 745 N N . VAL A 1 97 ? -3.677 -12.460 -29.129 1.00 71.56 97 VAL A N 1
ATOM 746 C CA . VAL A 1 97 ? -3.652 -12.728 -27.682 1.00 71.56 97 VAL A CA 1
ATOM 747 C C . VAL A 1 97 ? -2.514 -11.942 -27.027 1.00 71.56 97 VAL A C 1
ATOM 749 O O . VAL A 1 97 ? -1.332 -12.256 -27.206 1.00 71.56 97 VAL A O 1
ATOM 752 N N . TRP A 1 98 ? -2.862 -10.926 -26.238 1.00 82.12 98 TRP A N 1
ATOM 753 C CA . TRP A 1 98 ? -1.898 -10.105 -25.506 1.00 82.12 98 TRP A CA 1
ATOM 754 C C . TRP A 1 98 ? -1.646 -10.662 -24.102 1.00 82.12 98 TRP A C 1
ATOM 756 O O . TRP A 1 98 ? -2.569 -11.011 -23.363 1.00 82.12 98 TRP A O 1
ATOM 766 N N . SER A 1 99 ? -0.381 -10.670 -23.677 1.00 89.88 99 SER A N 1
ATOM 767 C CA . SER A 1 99 ? -0.065 -10.878 -22.259 1.00 89.88 99 SER A CA 1
ATOM 768 C C . SER A 1 99 ? -0.420 -9.627 -21.456 1.00 89.88 99 SER A C 1
ATOM 770 O O . SER A 1 99 ? -0.248 -8.502 -21.943 1.00 89.88 99 SER A O 1
ATOM 772 N N . ALA A 1 100 ? -0.820 -9.781 -20.194 1.00 90.62 100 ALA A N 1
ATOM 773 C CA . ALA A 1 100 ? -1.088 -8.631 -19.330 1.00 90.62 100 ALA A CA 1
ATOM 774 C C . ALA A 1 100 ? 0.135 -7.703 -19.221 1.00 90.62 100 ALA A C 1
ATOM 776 O O . ALA A 1 100 ? -0.010 -6.482 -19.171 1.00 90.62 100 ALA A O 1
ATOM 777 N N . GLY A 1 101 ? 1.354 -8.255 -19.259 1.00 91.75 101 GLY A N 1
ATOM 778 C CA . GLY A 1 101 ? 2.585 -7.471 -19.298 1.00 91.75 101 GLY A CA 1
ATOM 779 C C . GLY A 1 101 ? 2.694 -6.560 -20.525 1.00 91.75 101 GLY A C 1
ATOM 780 O O . GLY A 1 101 ? 3.110 -5.411 -20.382 1.00 91.75 101 GLY A O 1
ATOM 781 N N . SER A 1 102 ? 2.294 -7.038 -21.707 1.00 90.56 102 SER A N 1
ATOM 782 C CA . SER A 1 102 ? 2.312 -6.240 -22.941 1.00 90.56 102 SER A CA 1
ATOM 783 C C . SER A 1 102 ? 1.277 -5.111 -22.926 1.00 90.56 102 SER A C 1
ATOM 785 O O . SER A 1 102 ? 1.627 -3.963 -23.201 1.00 90.56 102 SER A O 1
ATOM 787 N N . VAL A 1 103 ? 0.051 -5.394 -22.475 1.00 90.75 103 VAL A N 1
ATOM 788 C CA . VAL A 1 103 ? -0.998 -4.374 -22.313 1.00 90.75 103 VAL A CA 1
ATOM 789 C C . VAL A 1 103 ? -0.579 -3.318 -21.290 1.00 90.75 103 VAL A C 1
ATOM 791 O O . VAL A 1 103 ? -0.656 -2.117 -21.551 1.00 90.75 103 VAL A O 1
ATOM 794 N N . LEU A 1 104 ? -0.059 -3.741 -20.134 1.00 92.06 104 LEU A N 1
ATOM 795 C CA . LEU A 1 104 ? 0.418 -2.819 -19.104 1.00 92.06 104 LEU A CA 1
ATOM 796 C C . LEU A 1 104 ? 1.589 -1.957 -19.574 1.00 92.06 104 LEU A C 1
ATOM 798 O O . LEU A 1 104 ? 1.675 -0.796 -19.171 1.00 92.06 104 LEU A O 1
ATOM 802 N N . ALA A 1 105 ? 2.483 -2.494 -20.405 1.00 91.06 105 ALA A N 1
ATOM 803 C CA . ALA A 1 105 ? 3.567 -1.712 -20.981 1.00 91.06 105 ALA A CA 1
ATOM 804 C C . ALA A 1 105 ? 3.023 -0.556 -21.837 1.00 91.06 105 ALA A C 1
ATOM 806 O O . ALA A 1 105 ? 3.448 0.582 -21.629 1.00 91.06 105 ALA A O 1
ATOM 807 N N . GLY A 1 106 ? 2.028 -0.824 -22.691 1.00 89.25 106 GLY A N 1
ATOM 808 C CA . GLY A 1 106 ? 1.343 0.204 -23.483 1.00 89.25 106 GLY A CA 1
ATOM 809 C C . GLY A 1 106 ? 0.655 1.261 -22.612 1.00 89.25 106 GLY A C 1
ATOM 810 O O . GLY A 1 106 ? 0.863 2.459 -22.799 1.00 89.25 106 GLY A O 1
ATOM 811 N N . VAL A 1 107 ? -0.066 0.840 -21.566 1.00 88.31 107 VAL A N 1
ATOM 812 C CA . VAL A 1 107 ? -0.707 1.768 -20.612 1.00 88.31 107 VAL A CA 1
ATOM 813 C C . VAL A 1 107 ? 0.321 2.662 -19.903 1.00 88.31 107 VAL A C 1
ATOM 815 O O . VAL A 1 107 ? 0.074 3.850 -19.678 1.00 88.31 107 VAL A O 1
ATOM 818 N N . TYR A 1 108 ? 1.480 2.117 -19.523 1.00 87.19 108 TYR A N 1
ATOM 819 C CA . TYR A 1 108 ? 2.546 2.893 -18.878 1.00 87.19 108 TYR A CA 1
ATOM 820 C C . TYR A 1 108 ? 3.196 3.894 -19.839 1.00 87.19 108 TYR A C 1
ATOM 822 O O . TYR A 1 108 ? 3.595 4.984 -19.415 1.00 87.19 108 TYR A O 1
ATOM 830 N N . GLU A 1 109 ? 3.307 3.534 -21.114 1.00 86.69 109 GLU A N 1
ATOM 831 C CA . GLU A 1 109 ? 3.823 4.401 -22.168 1.00 86.69 109 GLU A CA 1
ATOM 832 C C . GLU A 1 109 ? 2.876 5.575 -22.462 1.00 86.69 109 GLU A C 1
ATOM 834 O O . GLU A 1 109 ? 3.324 6.720 -22.607 1.00 86.69 109 GLU A O 1
ATOM 839 N N . GLU A 1 110 ? 1.565 5.323 -22.455 1.00 84.06 110 GLU A N 1
ATOM 840 C CA . GLU A 1 110 ? 0.528 6.334 -22.663 1.00 84.06 110 GLU A CA 1
ATOM 841 C C . GLU A 1 110 ? 0.413 7.307 -21.476 1.00 84.06 110 GLU A C 1
ATOM 843 O O . GLU A 1 110 ? 0.479 8.524 -21.651 1.00 84.06 110 GLU A O 1
ATOM 848 N N . ARG A 1 111 ? 0.314 6.788 -20.242 1.00 74.69 111 ARG A N 1
ATOM 849 C CA . ARG A 1 111 ? 0.047 7.596 -19.028 1.00 74.69 111 ARG A CA 1
ATOM 850 C C . ARG A 1 111 ? 1.243 8.410 -18.523 1.00 74.69 111 ARG A C 1
ATOM 852 O O . ARG A 1 111 ? 1.109 9.201 -17.595 1.00 74.69 111 ARG A O 1
ATOM 859 N N . SER A 1 112 ? 2.411 8.200 -19.122 1.00 54.44 112 SER A N 1
ATOM 860 C CA . SER A 1 112 ? 3.630 9.011 -19.075 1.00 54.44 112 SER A CA 1
ATOM 861 C C . SER A 1 112 ? 3.799 10.040 -17.924 1.00 54.44 112 SER A C 1
ATOM 863 O O . SER A 1 112 ? 3.775 11.255 -18.151 1.00 54.44 112 SER A O 1
ATOM 865 N N . PRO A 1 113 ? 4.288 9.598 -16.755 1.00 56.69 113 PRO A N 1
ATOM 866 C CA . PRO A 1 113 ? 5.359 10.304 -16.053 1.00 56.69 113 PRO A CA 1
ATOM 867 C C . PRO A 1 113 ? 6.751 9.967 -16.640 1.00 56.69 113 PRO A C 1
ATOM 869 O O . PRO A 1 113 ? 7.773 10.435 -16.140 1.00 56.69 113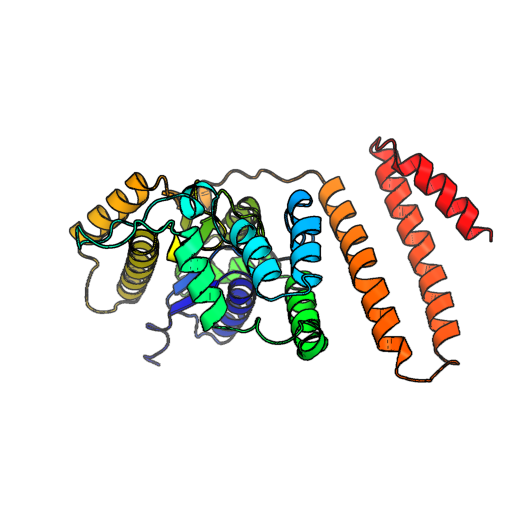 PRO A O 1
ATOM 872 N N . PHE A 1 114 ? 6.821 9.140 -17.696 1.00 57.62 114 PHE A N 1
ATOM 873 C CA . PHE A 1 114 ? 8.059 8.516 -18.170 1.00 57.62 114 PHE A CA 1
ATOM 874 C C . PHE A 1 114 ? 8.631 9.061 -19.485 1.00 57.62 114 PHE A C 1
ATOM 876 O O . PHE A 1 114 ? 9.780 8.731 -19.773 1.00 57.62 114 PHE A O 1
ATOM 883 N N . ARG A 1 115 ? 7.917 9.897 -20.262 1.00 63.56 115 ARG A N 1
ATOM 884 C CA . ARG A 1 115 ? 8.444 10.481 -21.521 1.00 63.56 115 ARG A CA 1
ATOM 885 C C . ARG A 1 115 ? 9.593 11.467 -21.315 1.00 63.56 115 ARG A C 1
ATOM 887 O O . ARG A 1 115 ? 10.399 11.659 -22.217 1.00 63.56 115 ARG A O 1
ATOM 894 N N . ARG A 1 116 ? 9.684 12.100 -20.141 1.00 63.91 116 ARG A N 1
ATOM 895 C CA . ARG A 1 116 ? 10.803 12.987 -19.789 1.00 63.91 116 ARG A CA 1
ATOM 896 C C . ARG A 1 116 ? 11.817 12.252 -18.911 1.00 63.91 116 ARG A C 1
ATOM 898 O O . ARG A 1 116 ? 11.486 11.315 -18.175 1.00 63.91 116 ARG A O 1
ATOM 905 N N . SER A 1 117 ? 13.075 12.684 -18.994 1.00 66.38 117 SER A N 1
ATOM 906 C CA . SER A 1 117 ? 14.138 12.175 -18.126 1.00 66.38 117 SER A CA 1
ATOM 907 C C . SER A 1 117 ? 13.747 12.349 -16.657 1.00 66.38 117 SER A C 1
ATOM 909 O O . SER A 1 117 ? 13.232 13.399 -16.275 1.00 66.38 117 SER A O 1
ATOM 911 N N . ILE A 1 118 ? 14.035 11.342 -15.823 1.00 67.25 118 ILE A N 1
ATOM 912 C CA . ILE A 1 118 ? 13.859 11.418 -14.361 1.00 67.25 118 ILE A CA 1
ATOM 913 C C . ILE A 1 118 ? 14.584 12.649 -13.784 1.00 67.25 118 ILE A C 1
ATOM 915 O O . ILE A 1 118 ? 14.148 13.211 -12.783 1.00 67.25 118 ILE A O 1
ATOM 919 N N . LEU A 1 119 ? 15.650 13.101 -14.464 1.00 67.62 119 LEU A N 1
ATOM 920 C CA . LEU A 1 119 ? 16.439 14.275 -14.106 1.00 67.62 119 LEU A CA 1
ATOM 921 C C . LEU A 1 119 ? 15.590 15.552 -14.043 1.00 67.62 119 LEU A C 1
ATOM 923 O O . LEU A 1 119 ? 15.779 16.366 -13.145 1.00 67.62 119 LEU A O 1
ATOM 927 N N . ALA A 1 120 ? 14.598 15.685 -14.929 1.00 72.12 120 ALA A N 1
ATOM 928 C CA . ALA A 1 120 ? 13.682 16.825 -14.948 1.00 72.12 120 ALA A CA 1
ATOM 929 C C . ALA A 1 120 ? 12.752 16.875 -13.720 1.00 72.12 120 ALA A C 1
ATOM 931 O O . ALA A 1 120 ? 12.165 17.914 -13.432 1.00 72.12 120 ALA A O 1
ATOM 932 N N . TYR A 1 121 ? 12.633 15.765 -12.986 1.00 75.31 121 TYR A N 1
ATOM 933 C CA . TYR A 1 121 ? 11.786 15.625 -11.802 1.00 75.31 121 TYR A CA 1
ATOM 934 C C . TYR A 1 121 ? 12.588 15.329 -10.535 1.00 75.31 121 TYR A C 1
ATOM 936 O O . TYR A 1 121 ? 11.997 14.945 -9.525 1.00 75.31 121 TYR A O 1
ATOM 944 N N . LEU A 1 122 ? 13.916 15.502 -10.563 1.00 76.31 122 LEU A N 1
ATOM 945 C CA . LEU A 1 122 ? 14.796 15.146 -9.448 1.00 76.31 122 LEU A CA 1
ATOM 946 C C . LEU A 1 122 ? 14.315 15.675 -8.096 1.00 76.31 122 LEU A C 1
ATOM 948 O O . LEU A 1 122 ? 14.227 14.861 -7.179 1.00 76.31 122 LEU A O 1
ATOM 952 N N . PRO A 1 123 ? 13.933 16.959 -7.940 1.00 82.12 123 PRO A N 1
ATOM 953 C CA . PRO A 1 123 ? 13.445 17.448 -6.653 1.00 82.12 123 PRO A CA 1
ATOM 954 C C . PRO A 1 123 ? 12.210 16.688 -6.152 1.00 82.12 123 PRO A C 1
ATOM 956 O O . PRO A 1 123 ? 12.145 16.326 -4.981 1.00 82.12 123 PRO A O 1
ATOM 959 N N . GLY A 1 124 ? 11.258 16.383 -7.039 1.00 81.88 124 GLY A N 1
ATOM 960 C CA . GLY A 1 124 ? 10.049 15.633 -6.690 1.00 81.88 124 GLY A CA 1
ATOM 961 C C . GLY A 1 124 ? 10.332 14.164 -6.374 1.00 81.88 124 GLY A C 1
ATOM 962 O O . GLY A 1 124 ? 9.780 13.616 -5.424 1.00 81.88 124 GLY A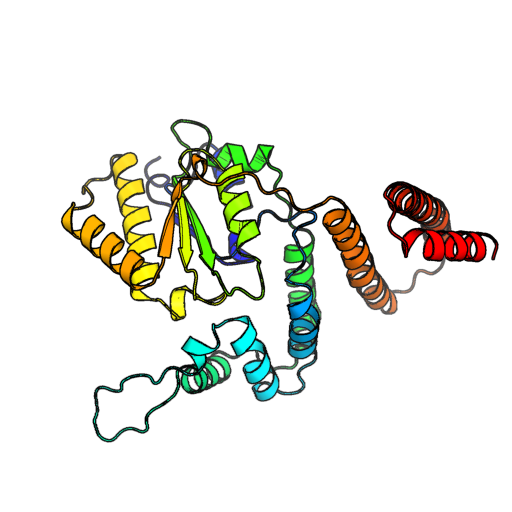 O 1
ATOM 963 N N . VAL A 1 125 ? 11.230 13.527 -7.126 1.00 78.75 125 VAL A N 1
ATOM 964 C CA . VAL A 1 125 ? 11.652 12.138 -6.885 1.00 78.75 125 VAL A CA 1
ATOM 965 C C . VAL A 1 125 ? 12.405 12.021 -5.562 1.00 78.75 125 VAL A C 1
ATOM 967 O O . VAL A 1 125 ? 12.107 11.135 -4.7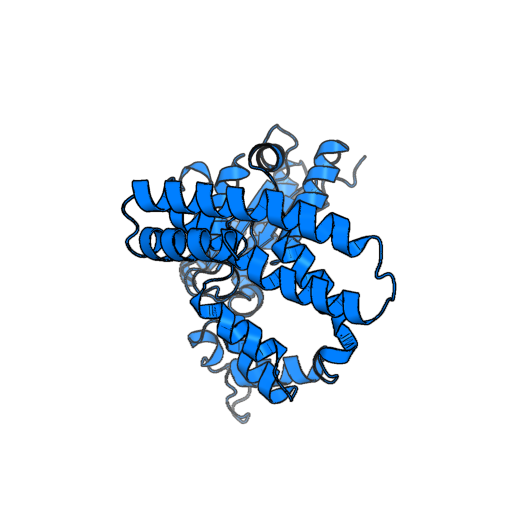64 1.00 78.75 125 VAL A O 1
ATOM 970 N N . VAL A 1 126 ? 13.341 12.936 -5.300 1.00 80.75 126 VAL A N 1
ATOM 971 C CA . VAL A 1 126 ? 14.081 12.998 -4.034 1.00 80.75 126 VAL A CA 1
ATOM 972 C C . VAL A 1 126 ? 13.128 13.282 -2.878 1.00 80.75 126 VAL A C 1
ATOM 974 O O . VAL A 1 126 ? 13.199 12.593 -1.867 1.00 80.75 126 VAL A O 1
ATOM 977 N N . GLY A 1 127 ? 12.197 14.226 -3.030 1.00 86.12 127 GLY A N 1
ATOM 978 C CA . GLY A 1 127 ? 11.181 14.522 -2.021 1.00 86.12 127 GLY A CA 1
ATOM 979 C C . GLY A 1 127 ? 10.307 13.311 -1.689 1.00 86.12 127 GLY A C 1
ATOM 980 O O . GLY A 1 127 ? 10.146 12.984 -0.516 1.00 86.12 127 GLY A O 1
ATOM 981 N N . HIS A 1 128 ? 9.812 12.589 -2.700 1.00 84.31 128 HIS A N 1
ATOM 982 C CA . HIS A 1 128 ? 9.050 11.353 -2.496 1.00 84.31 128 HIS A CA 1
ATOM 983 C C . HIS A 1 128 ? 9.869 10.271 -1.792 1.00 84.31 128 HIS A C 1
ATOM 985 O O . HIS A 1 128 ? 9.367 9.623 -0.873 1.00 84.31 128 HIS A O 1
ATOM 991 N N . LEU A 1 129 ? 11.125 10.084 -2.202 1.00 81.62 129 LEU A N 1
ATOM 992 C CA . LEU A 1 129 ? 12.007 9.102 -1.586 1.00 81.62 129 LEU A CA 1
ATOM 993 C C . LEU A 1 129 ? 12.285 9.457 -0.126 1.00 81.62 129 LEU A C 1
ATOM 995 O O . LEU A 1 129 ? 12.175 8.595 0.737 1.00 81.62 129 LEU A O 1
ATOM 999 N N . LEU A 1 130 ? 12.604 10.719 0.164 1.00 83.62 130 LEU A N 1
ATOM 1000 C CA . LEU A 1 130 ? 12.827 11.185 1.527 1.00 83.62 130 LEU A CA 1
ATOM 1001 C C . LEU A 1 130 ? 11.563 11.030 2.368 1.00 83.62 130 LEU A C 1
ATOM 1003 O O . LEU A 1 130 ? 11.657 10.496 3.467 1.00 83.62 130 LEU A O 1
ATOM 1007 N N . ALA A 1 131 ? 10.390 11.410 1.859 1.00 87.94 131 ALA A N 1
ATOM 1008 C CA . ALA A 1 131 ? 9.123 11.214 2.560 1.00 87.94 131 ALA A CA 1
ATOM 1009 C C . ALA A 1 131 ? 8.906 9.736 2.914 1.00 87.94 131 ALA A C 1
ATOM 1011 O O . ALA A 1 131 ? 8.663 9.415 4.075 1.00 87.94 131 ALA A O 1
ATOM 1012 N N . ALA A 1 132 ? 9.088 8.829 1.948 1.00 85.62 132 ALA A N 1
ATOM 1013 C CA . ALA A 1 132 ? 8.988 7.393 2.183 1.00 85.62 132 ALA A CA 1
ATOM 1014 C C . ALA A 1 132 ? 10.011 6.900 3.216 1.00 85.62 132 ALA A C 1
ATOM 1016 O O . ALA A 1 132 ? 9.628 6.169 4.118 1.00 85.62 132 ALA A O 1
ATOM 1017 N N . LEU A 1 133 ? 11.278 7.325 3.105 1.00 82.56 133 LEU A N 1
ATOM 1018 C CA . LEU A 1 133 ? 12.414 6.898 3.933 1.00 82.56 133 LEU A CA 1
ATOM 1019 C C . LEU A 1 133 ? 12.490 7.557 5.316 1.00 82.56 133 LEU A C 1
ATOM 1021 O O . LEU A 1 133 ? 13.277 7.124 6.150 1.00 82.56 133 LEU A O 1
ATOM 1025 N N . THR A 1 134 ? 11.733 8.614 5.572 1.00 85.38 134 THR A N 1
ATOM 1026 C CA . THR A 1 134 ? 11.741 9.318 6.869 1.00 85.38 134 THR A CA 1
ATOM 1027 C C . THR A 1 134 ? 10.413 9.222 7.594 1.00 85.38 134 THR A C 1
ATOM 1029 O O . THR A 1 134 ? 10.336 9.558 8.776 1.00 85.38 134 THR A O 1
ATOM 1032 N N . HIS A 1 135 ? 9.379 8.716 6.924 1.00 92.19 135 HIS A N 1
ATOM 1033 C CA . HIS A 1 135 ? 8.088 8.490 7.536 1.00 92.19 135 HIS A CA 1
ATOM 1034 C C . HIS A 1 135 ? 8.213 7.565 8.752 1.00 92.19 135 HIS A C 1
ATOM 1036 O O . HIS A 1 135 ? 8.874 6.522 8.716 1.00 92.19 135 HIS A O 1
ATOM 1042 N N . HIS A 1 136 ? 7.551 7.939 9.843 1.00 93.81 136 HIS A N 1
ATOM 1043 C CA . HIS A 1 136 ? 7.446 7.095 11.017 1.00 93.81 136 HIS A CA 1
ATOM 1044 C C . HIS A 1 136 ? 6.197 7.418 11.836 1.00 93.81 136 HIS A C 1
ATOM 1046 O O . HIS A 1 136 ? 6.056 8.515 12.374 1.00 93.81 136 HIS A O 1
ATOM 1052 N N . VAL A 1 137 ? 5.350 6.410 12.036 1.00 95.06 137 VAL A N 1
ATOM 1053 C CA . VAL A 1 137 ? 4.254 6.444 13.005 1.00 95.06 137 VAL A CA 1
ATOM 1054 C C . VAL A 1 137 ? 4.546 5.435 14.111 1.00 95.06 137 VAL A C 1
ATOM 1056 O O . VAL A 1 137 ? 4.712 4.233 13.879 1.00 95.06 137 VAL A O 1
ATOM 1059 N N . SER A 1 138 ? 4.633 5.928 15.347 1.00 94.31 138 SER A N 1
ATOM 1060 C CA . SER A 1 138 ? 4.927 5.086 16.506 1.00 94.31 138 SER A CA 1
ATOM 1061 C C . SER A 1 138 ? 3.766 4.136 16.817 1.00 94.31 138 SER A C 1
ATOM 1063 O O . SER A 1 138 ? 2.613 4.389 16.467 1.00 94.31 138 SER A O 1
ATOM 1065 N N . ARG A 1 139 ? 4.047 3.045 17.543 1.00 94.12 139 ARG A N 1
ATOM 1066 C CA . ARG A 1 139 ? 3.005 2.101 17.988 1.00 94.12 139 ARG A CA 1
ATOM 1067 C C . ARG A 1 139 ? 1.907 2.796 18.801 1.00 94.12 139 ARG A C 1
ATOM 1069 O O . ARG A 1 139 ? 0.740 2.504 18.593 1.00 94.12 139 ARG A O 1
ATOM 1076 N N . GLN A 1 140 ? 2.287 3.711 19.692 1.00 94.88 140 GLN A N 1
ATOM 1077 C CA . GLN A 1 140 ? 1.345 4.460 20.526 1.00 94.88 140 GLN A CA 1
ATOM 1078 C C . GLN A 1 140 ? 0.424 5.351 19.685 1.00 94.88 140 GLN A C 1
ATOM 1080 O O . GLN A 1 140 ? -0.766 5.451 19.973 1.00 94.88 140 GLN A O 1
ATOM 1085 N N . ARG A 1 141 ? 0.961 5.986 18.634 1.00 96.25 141 ARG A N 1
ATOM 1086 C CA . ARG A 1 141 ? 0.150 6.775 17.703 1.00 96.25 141 ARG A CA 1
ATOM 1087 C C . ARG A 1 141 ? -0.791 5.862 16.923 1.00 96.25 141 ARG A C 1
ATOM 1089 O O . ARG A 1 141 ? -1.991 6.080 16.975 1.00 96.25 141 ARG A O 1
ATOM 1096 N N . LEU A 1 142 ? -0.285 4.786 16.316 1.00 96.56 142 LEU A N 1
ATOM 1097 C CA . LEU A 1 142 ? -1.109 3.827 15.566 1.00 96.56 142 LEU A CA 1
ATOM 1098 C C . LEU A 1 142 ? -2.250 3.233 16.388 1.00 96.56 142 LEU A C 1
ATOM 1100 O O . LEU A 1 142 ? -3.349 3.106 15.863 1.00 96.56 142 LEU A O 1
ATOM 1104 N N . SER A 1 143 ? -2.031 2.920 17.669 1.00 95.88 143 SER A N 1
ATOM 1105 C CA . SER A 1 143 ? -3.100 2.370 18.508 1.00 95.88 143 SER A CA 1
ATOM 1106 C C . SER A 1 143 ? -4.288 3.319 18.669 1.00 95.88 143 SER A C 1
ATOM 1108 O O . SER A 1 143 ? -5.387 2.851 18.934 1.00 95.88 143 SER A O 1
ATOM 1110 N N . ARG A 1 144 ? -4.115 4.634 18.457 1.00 95.31 144 ARG A N 1
ATOM 1111 C CA . ARG A 1 144 ? -5.231 5.599 18.456 1.00 95.31 144 ARG A CA 1
ATOM 1112 C C . ARG A 1 144 ? -6.199 5.370 17.296 1.00 95.31 144 ARG A C 1
ATOM 1114 O O . ARG A 1 144 ? -7.375 5.672 17.439 1.00 95.31 144 ARG A O 1
ATOM 1121 N N . LEU A 1 145 ? -5.730 4.805 16.180 1.00 96.00 145 LEU A N 1
ATOM 1122 C CA . LEU A 1 145 ? -6.583 4.452 15.041 1.00 96.00 145 LEU A CA 1
ATOM 1123 C C . LEU A 1 145 ? -7.493 3.252 15.339 1.00 96.00 145 LEU A C 1
ATOM 1125 O O . LEU A 1 145 ? -8.494 3.087 14.658 1.00 96.00 145 LEU A O 1
ATOM 1129 N N . GLY A 1 146 ? -7.166 2.431 16.341 1.00 92.44 146 GLY A N 1
ATOM 1130 C CA . GLY A 1 146 ? -7.982 1.291 16.770 1.00 92.44 146 GLY A CA 1
ATOM 1131 C C . GLY A 1 146 ? -8.548 1.423 18.187 1.00 92.44 146 GLY A C 1
ATOM 1132 O O . GLY A 1 146 ? -9.077 0.449 18.719 1.00 92.44 146 GLY A O 1
ATOM 1133 N N . ALA A 1 147 ? -8.407 2.584 18.834 1.00 87.88 147 ALA A N 1
ATOM 1134 C CA . ALA A 1 147 ? -8.815 2.776 20.222 1.00 87.88 147 ALA A CA 1
ATOM 1135 C C . ALA A 1 147 ? -10.130 3.555 20.327 1.00 87.88 147 ALA A C 1
ATOM 1137 O O . ALA A 1 147 ? -10.240 4.690 19.869 1.00 87.88 147 ALA A O 1
ATOM 1138 N N . GLY A 1 148 ? -11.095 2.970 21.036 1.00 82.12 148 GLY A N 1
ATOM 1139 C CA . GLY A 1 148 ? -12.331 3.637 21.437 1.00 82.12 148 GLY A CA 1
ATOM 1140 C C . GLY A 1 148 ? -13.514 3.429 20.482 1.00 82.12 148 GLY A C 1
ATOM 1141 O O . GLY A 1 148 ? -13.354 2.917 19.376 1.00 82.12 148 GLY A O 1
ATOM 1142 N N . PRO A 1 149 ? -14.723 3.827 20.914 1.00 81.06 149 PRO A N 1
ATOM 1143 C CA . PRO A 1 149 ? -15.972 3.549 20.199 1.00 81.06 149 PRO A CA 1
ATOM 1144 C C . PRO A 1 149 ? -16.106 4.306 18.869 1.00 81.06 149 PRO A C 1
ATOM 1146 O O . PRO A 1 149 ? -16.862 3.885 18.002 1.00 81.06 149 PRO A O 1
ATOM 1149 N N . ASN A 1 150 ? -15.363 5.405 18.699 1.00 83.69 150 ASN A N 1
ATOM 1150 C CA . ASN A 1 150 ? -15.417 6.249 17.502 1.00 83.69 150 ASN A CA 1
ATOM 1151 C C . ASN A 1 150 ? -14.266 5.990 16.518 1.00 83.69 150 ASN A C 1
ATOM 1153 O O . ASN A 1 150 ? -14.192 6.667 15.488 1.00 83.69 150 ASN A O 1
ATOM 1157 N N . ALA A 1 151 ? -13.377 5.037 16.820 1.00 91.12 151 ALA A N 1
ATOM 1158 C CA . ALA A 1 151 ? -12.242 4.697 15.969 1.00 91.12 151 ALA A CA 1
ATOM 1159 C C . ALA A 1 151 ? -12.691 4.354 14.532 1.00 91.12 151 ALA A C 1
ATOM 1161 O O . ALA A 1 151 ? -13.776 3.793 14.339 1.00 91.12 151 ALA A O 1
ATOM 1162 N N . PRO A 1 152 ? -11.899 4.707 13.505 1.00 94.00 152 PRO A N 1
ATOM 1163 C CA . PRO A 1 152 ? -12.184 4.270 12.147 1.00 94.00 152 PRO A CA 1
ATOM 1164 C C . PRO A 1 152 ? -12.130 2.747 12.054 1.00 94.00 152 PRO A C 1
ATOM 1166 O O . PRO A 1 152 ? -11.263 2.096 12.641 1.00 94.00 152 PRO A O 1
ATOM 1169 N N . ASP A 1 153 ? -13.011 2.175 11.241 1.00 94.50 153 ASP A N 1
ATOM 1170 C CA . ASP A 1 153 ? -12.869 0.770 10.890 1.00 94.50 153 ASP A CA 1
ATOM 1171 C C . ASP A 1 153 ? -11.652 0.597 9.997 1.00 94.50 153 ASP A C 1
ATOM 1173 O O . ASP A 1 153 ? -11.589 1.177 8.916 1.00 94.50 153 ASP A O 1
ATOM 1177 N N . CYS A 1 154 ? -10.691 -0.206 10.438 1.00 97.31 154 CYS A N 1
ATOM 1178 C CA . CYS A 1 154 ? -9.423 -0.349 9.741 1.00 97.31 154 CYS A CA 1
ATOM 1179 C C . CYS A 1 154 ? -9.330 -1.686 9.001 1.00 97.31 154 CYS A C 1
ATOM 1181 O O . CYS A 1 154 ? -9.597 -2.750 9.568 1.00 97.31 154 CYS A O 1
ATOM 1183 N N . VAL A 1 155 ? -8.884 -1.632 7.747 1.00 98.00 155 VAL A N 1
ATOM 1184 C CA . VAL A 1 155 ? -8.420 -2.793 6.984 1.00 98.00 155 VAL A CA 1
ATOM 1185 C C . VAL A 1 155 ? -7.014 -2.529 6.457 1.00 98.00 155 VAL A C 1
ATOM 1187 O O . VAL A 1 155 ? -6.704 -1.451 5.951 1.00 98.00 155 VAL A O 1
ATOM 1190 N N . VAL A 1 156 ? -6.140 -3.518 6.583 1.00 98.31 156 VAL A N 1
ATOM 1191 C CA . VAL A 1 156 ? -4.794 -3.503 6.021 1.00 98.31 156 VAL A CA 1
ATOM 1192 C C . VAL A 1 156 ? -4.727 -4.557 4.930 1.00 98.31 156 VAL A C 1
ATOM 1194 O O . VAL A 1 156 ? -5.071 -5.712 5.161 1.00 98.31 156 VAL A O 1
ATOM 1197 N N . VAL A 1 157 ? -4.267 -4.173 3.745 1.00 98.25 157 VAL A N 1
ATOM 1198 C CA . VAL A 1 157 ? -4.104 -5.080 2.607 1.00 98.25 157 VAL A CA 1
ATOM 1199 C C . VAL A 1 157 ? -2.618 -5.322 2.375 1.00 98.25 157 VAL A C 1
ATOM 1201 O O . VAL A 1 157 ? -1.835 -4.379 2.247 1.00 98.25 157 VAL A O 1
ATOM 1204 N N . ALA A 1 158 ? -2.234 -6.592 2.331 1.00 96.94 158 ALA A N 1
ATOM 1205 C CA . ALA A 1 158 ? -0.879 -7.054 2.090 1.00 96.94 158 ALA A CA 1
ATOM 1206 C C . ALA A 1 158 ? -0.806 -7.821 0.768 1.00 96.94 158 ALA A C 1
ATOM 1208 O O . ALA A 1 158 ? -1.662 -8.656 0.481 1.00 96.94 158 ALA A O 1
ATOM 1209 N N . ALA A 1 159 ? 0.261 -7.586 0.011 1.00 96.12 159 ALA A N 1
ATOM 1210 C CA . ALA A 1 159 ? 0.601 -8.345 -1.182 1.00 96.12 159 ALA A CA 1
ATOM 1211 C C . ALA A 1 159 ? 1.737 -9.324 -0.874 1.00 96.12 159 ALA A C 1
ATOM 1213 O O . ALA A 1 159 ? 2.789 -8.950 -0.348 1.00 96.12 159 ALA A O 1
ATOM 1214 N N . GLY A 1 160 ? 1.530 -10.606 -1.165 1.00 93.69 160 GLY A N 1
ATOM 1215 C CA . GLY A 1 160 ? 2.450 -11.657 -0.749 1.00 93.69 160 GLY A CA 1
ATOM 1216 C C . GLY A 1 160 ? 3.764 -11.687 -1.531 1.00 93.69 160 GLY A C 1
ATOM 1217 O O . GLY A 1 160 ? 4.792 -12.076 -0.970 1.00 93.69 160 GLY A O 1
ATOM 1218 N N . ARG A 1 161 ? 3.744 -11.226 -2.787 1.00 93.88 161 ARG A N 1
ATOM 1219 C CA . ARG A 1 161 ? 4.905 -11.122 -3.685 1.00 93.88 161 ARG A CA 1
ATOM 1220 C C . ARG A 1 161 ? 5.359 -9.679 -3.898 1.00 93.88 161 ARG A C 1
ATOM 1222 O O . ARG A 1 161 ? 6.064 -9.386 -4.864 1.00 93.88 161 ARG A O 1
ATOM 1229 N N . ASP A 1 162 ? 4.979 -8.785 -2.991 1.00 93.88 162 ASP A N 1
ATOM 1230 C CA . ASP A 1 162 ? 5.380 -7.386 -3.020 1.00 93.88 162 ASP A CA 1
ATOM 1231 C C . ASP A 1 162 ? 6.909 -7.244 -2.940 1.00 93.88 162 ASP A C 1
ATOM 1233 O O . ASP A 1 162 ? 7.565 -7.694 -1.993 1.00 93.88 162 ASP A O 1
ATOM 1237 N N . ARG A 1 163 ? 7.487 -6.622 -3.971 1.00 91.50 163 ARG A N 1
ATOM 1238 C CA . ARG A 1 163 ? 8.929 -6.367 -4.075 1.00 91.50 163 ARG A CA 1
ATOM 1239 C C . ARG A 1 163 ? 9.318 -4.976 -3.590 1.00 91.50 163 ARG A C 1
ATOM 1241 O O . ARG A 1 163 ? 10.513 -4.692 -3.549 1.00 91.50 163 ARG A O 1
ATOM 1248 N N . LEU A 1 164 ? 8.363 -4.132 -3.219 1.00 90.00 164 LEU A N 1
ATOM 1249 C CA . LEU A 1 164 ? 8.581 -2.788 -2.696 1.00 90.00 164 LEU A CA 1
ATOM 1250 C C . LEU A 1 164 ? 8.400 -2.757 -1.181 1.00 90.00 164 LEU A C 1
ATOM 1252 O O . LEU A 1 164 ? 9.271 -2.251 -0.478 1.00 90.00 164 LEU A O 1
ATOM 1256 N N . ILE A 1 165 ? 7.314 -3.338 -0.673 1.00 91.06 165 ILE A N 1
ATOM 1257 C CA . ILE A 1 165 ? 6.970 -3.319 0.750 1.00 91.06 165 ILE A CA 1
ATOM 1258 C C . ILE A 1 165 ? 6.716 -4.753 1.232 1.00 91.06 165 ILE A C 1
ATOM 1260 O O . ILE A 1 165 ? 5.684 -5.338 0.925 1.00 91.06 165 ILE A O 1
ATOM 1264 N N . PRO A 1 166 ? 7.635 -5.350 2.015 1.00 90.06 166 PRO A N 1
ATOM 1265 C CA . PRO A 1 166 ? 7.448 -6.696 2.543 1.00 90.06 166 PRO A CA 1
ATOM 1266 C C . PRO A 1 166 ? 6.115 -6.859 3.286 1.00 90.06 166 PRO A C 1
ATOM 1268 O O . PRO A 1 166 ? 5.820 -6.101 4.212 1.00 90.06 166 PRO A O 1
ATOM 1271 N N . LYS A 1 167 ? 5.362 -7.925 2.983 1.00 91.00 167 LYS A N 1
ATOM 1272 C CA . LYS A 1 167 ? 4.058 -8.223 3.616 1.00 91.00 167 LYS A CA 1
ATOM 1273 C C . LYS A 1 167 ? 4.073 -8.254 5.149 1.00 91.00 167 LYS A C 1
ATOM 1275 O O . LYS A 1 167 ? 3.067 -7.990 5.805 1.00 91.00 167 LYS A O 1
ATOM 1280 N N . CYS A 1 168 ? 5.227 -8.557 5.752 1.00 90.50 168 CYS A N 1
ATOM 1281 C CA . CYS A 1 168 ? 5.383 -8.551 7.205 1.00 90.50 168 CYS A CA 1
ATOM 1282 C C . CYS A 1 168 ? 5.193 -7.155 7.821 1.00 90.50 168 CYS A C 1
ATOM 1284 O O . CYS A 1 168 ? 4.857 -7.056 9.000 1.00 90.50 168 CYS A O 1
ATOM 1286 N N . HIS A 1 169 ? 5.380 -6.084 7.047 1.00 92.56 169 HIS A N 1
ATOM 1287 C CA . HIS A 1 169 ? 5.112 -4.720 7.492 1.00 92.56 169 HIS A CA 1
ATOM 1288 C C . HIS A 1 169 ? 3.616 -4.439 7.583 1.00 92.56 169 HIS A C 1
ATOM 1290 O O . HIS A 1 169 ? 3.189 -3.848 8.569 1.00 92.56 169 HIS A O 1
ATOM 1296 N N . SER A 1 170 ? 2.814 -4.942 6.645 1.00 94.56 170 SER A N 1
ATOM 1297 C CA . SER A 1 170 ? 1.351 -4.876 6.709 1.00 94.56 170 SER A CA 1
ATOM 1298 C C . SER A 1 170 ? 0.802 -5.658 7.908 1.00 94.56 170 SER A C 1
ATOM 1300 O O . SER A 1 170 ? -0.030 -5.151 8.657 1.00 94.56 170 SER A O 1
ATOM 1302 N N . ALA A 1 171 ? 1.331 -6.859 8.161 1.00 93.19 171 ALA A N 1
ATOM 1303 C CA . ALA A 1 171 ? 0.942 -7.654 9.327 1.00 93.19 171 ALA A CA 1
ATOM 1304 C C . ALA A 1 171 ? 1.274 -6.955 10.661 1.00 93.19 171 ALA A C 1
ATOM 1306 O O . ALA A 1 171 ? 0.471 -6.955 11.594 1.00 93.19 171 ALA A O 1
ATOM 1307 N N . ASP A 1 172 ? 2.449 -6.330 10.759 1.00 92.69 172 ASP A N 1
ATOM 1308 C CA . ASP A 1 172 ? 2.825 -5.535 11.929 1.00 92.69 172 ASP A CA 1
ATOM 1309 C C . ASP A 1 172 ? 1.975 -4.270 12.080 1.00 92.69 172 ASP A C 1
ATOM 1311 O O . ASP A 1 172 ? 1.572 -3.944 13.194 1.00 92.69 172 ASP A O 1
ATOM 1315 N N . LEU A 1 173 ? 1.682 -3.581 10.977 1.00 95.62 173 LEU A N 1
ATOM 1316 C CA . LEU A 1 173 ? 0.827 -2.399 10.953 1.00 95.62 173 LEU A CA 1
ATOM 1317 C C . LEU A 1 173 ? -0.565 -2.725 11.507 1.00 95.62 173 LEU A C 1
ATOM 1319 O O . LEU A 1 173 ? -1.006 -2.067 12.448 1.00 95.62 173 LEU A O 1
ATOM 1323 N N . ALA A 1 174 ? -1.199 -3.795 11.014 1.00 96.31 174 ALA A N 1
ATOM 1324 C CA . ALA A 1 174 ? -2.492 -4.266 11.513 1.00 96.31 174 ALA A CA 1
ATOM 1325 C C . ALA A 1 174 ? -2.454 -4.557 13.023 1.00 96.31 174 ALA A C 1
ATOM 1327 O O . ALA A 1 174 ? -3.327 -4.116 13.774 1.00 96.31 174 ALA A O 1
ATOM 1328 N N . ARG A 1 175 ? -1.396 -5.232 13.498 1.00 93.88 175 ARG A N 1
ATOM 1329 C CA . ARG A 1 175 ? -1.207 -5.528 14.927 1.00 93.88 175 ARG A CA 1
ATOM 1330 C C . ARG A 1 175 ? -1.051 -4.264 15.777 1.00 93.88 175 ARG A C 1
ATOM 1332 O O . ARG A 1 175 ? -1.537 -4.221 16.903 1.00 93.88 175 ARG A O 1
ATOM 1339 N N . ARG A 1 176 ? -0.341 -3.250 15.275 1.00 94.50 176 ARG A N 1
ATOM 1340 C CA . ARG A 1 176 ? -0.105 -1.993 16.005 1.00 94.50 176 ARG A CA 1
ATOM 1341 C C . ARG A 1 176 ? -1.337 -1.104 16.073 1.00 94.50 176 ARG A C 1
ATOM 1343 O O . ARG A 1 176 ? -1.483 -0.410 17.074 1.00 94.50 176 ARG A O 1
ATOM 1350 N N . ILE A 1 177 ? -2.179 -1.124 15.041 1.00 96.62 177 ILE A N 1
ATOM 1351 C CA . ILE A 1 177 ? -3.470 -0.431 15.059 1.00 96.62 177 ILE A CA 1
ATOM 1352 C C . ILE A 1 177 ? -4.397 -1.099 16.082 1.00 96.62 177 ILE A C 1
ATOM 1354 O O . ILE A 1 177 ? -4.965 -0.417 16.930 1.00 96.62 177 ILE A O 1
ATOM 1358 N N . GLY A 1 178 ? -4.494 -2.433 16.074 1.00 93.94 178 GLY A N 1
ATOM 1359 C CA . GLY A 1 178 ? -5.349 -3.165 17.014 1.00 93.94 178 GLY A CA 1
ATOM 1360 C C . GLY A 1 178 ? -6.836 -2.971 16.700 1.00 93.94 178 GLY A C 1
ATOM 1361 O O . GLY A 1 178 ? -7.208 -2.945 15.533 1.00 93.94 178 GLY A O 1
ATOM 1362 N N . GLY A 1 179 ? -7.708 -2.880 17.708 1.00 80.94 179 GLY A N 1
ATOM 1363 C CA . GLY A 1 179 ? -9.087 -2.395 17.509 1.00 80.94 179 GLY A CA 1
ATOM 1364 C C . GLY A 1 179 ? -9.958 -3.183 16.525 1.00 80.94 179 GLY A C 1
ATOM 1365 O O . GLY A 1 179 ? -10.749 -2.593 15.802 1.00 80.94 179 GLY A O 1
ATOM 1366 N N . GLY A 1 180 ? -9.778 -4.504 16.427 1.00 86.56 180 GLY A N 1
ATOM 1367 C CA . GLY A 1 180 ? -10.504 -5.323 15.447 1.00 86.56 180 GLY A CA 1
ATOM 1368 C C . GLY A 1 180 ? -10.054 -5.133 13.993 1.00 86.56 180 GLY A C 1
ATOM 1369 O O . GLY A 1 180 ? -10.746 -5.615 13.100 1.00 86.56 180 GLY A O 1
ATOM 1370 N N . THR A 1 181 ? -8.908 -4.478 13.757 1.00 95.38 181 THR A N 1
ATOM 1371 C CA . THR A 1 181 ? -8.330 -4.287 12.419 1.00 95.38 181 THR A CA 1
ATOM 1372 C C . THR A 1 181 ? -8.223 -5.607 11.677 1.00 95.38 181 THR A C 1
ATOM 1374 O O . THR A 1 181 ? -7.724 -6.610 12.201 1.00 95.38 181 THR A O 1
ATOM 1377 N N . GLU A 1 182 ? -8.674 -5.574 10.435 1.00 95.44 182 GLU A N 1
ATOM 1378 C CA . GLU A 1 182 ? -8.632 -6.699 9.522 1.00 95.44 182 GLU A CA 1
ATOM 1379 C C . GLU A 1 182 ? -7.353 -6.663 8.683 1.00 95.44 182 GLU A C 1
ATOM 1381 O O . GLU A 1 182 ? -6.930 -5.603 8.228 1.00 95.44 182 GLU A O 1
ATOM 1386 N N . LEU A 1 183 ? -6.739 -7.823 8.469 1.00 97.06 183 LEU A N 1
ATOM 1387 C CA . LEU A 1 183 ? -5.654 -8.022 7.519 1.00 97.06 183 LEU A CA 1
ATOM 1388 C C . LEU A 1 183 ? -6.159 -8.894 6.367 1.00 97.06 183 LEU A C 1
ATOM 1390 O O . LEU A 1 183 ? -6.572 -10.030 6.596 1.00 97.06 183 LEU A O 1
ATOM 1394 N N . LEU A 1 184 ? -6.069 -8.370 5.148 1.00 97.19 184 LEU A N 1
ATOM 1395 C CA . LEU A 1 184 ? -6.308 -9.084 3.897 1.00 97.19 184 LEU A CA 1
ATOM 1396 C C . LEU A 1 184 ? -4.966 -9.372 3.225 1.00 97.19 184 LEU A C 1
ATOM 1398 O O . LEU A 1 184 ? -4.267 -8.444 2.823 1.00 97.19 184 LEU A O 1
ATOM 1402 N N . GLU A 1 185 ? -4.581 -10.640 3.118 1.00 96.12 185 GLU A N 1
ATOM 1403 C CA . GLU A 1 185 ? -3.312 -11.044 2.508 1.00 96.12 185 GLU A CA 1
ATOM 1404 C C . GLU A 1 185 ? -3.534 -11.705 1.146 1.00 96.12 185 GLU A C 1
ATOM 1406 O O . GLU A 1 185 ? -3.832 -12.894 1.076 1.00 96.12 185 GLU A O 1
ATOM 1411 N N . PHE A 1 186 ? -3.306 -10.950 0.070 1.00 96.81 186 PHE A N 1
ATOM 1412 C CA . PHE A 1 186 ? -3.284 -11.429 -1.313 1.00 96.81 186 PHE A CA 1
ATOM 1413 C C . PHE A 1 186 ? -1.954 -12.139 -1.586 1.00 96.81 186 PHE A C 1
ATOM 1415 O O . PHE A 1 186 ? -0.979 -11.550 -2.059 1.00 96.81 186 PHE A O 1
ATOM 1422 N N . SER A 1 187 ? -1.889 -13.407 -1.187 1.00 93.56 187 SER A N 1
ATOM 1423 C CA . SER A 1 187 ? -0.642 -14.163 -1.015 1.00 93.56 187 SER A CA 1
ATOM 1424 C C . SER A 1 187 ? 0.200 -14.335 -2.288 1.00 93.56 187 SER A C 1
ATOM 1426 O O . SER A 1 187 ? 1.424 -14.459 -2.198 1.00 93.56 187 SER A O 1
ATOM 1428 N N . GLU A 1 188 ? -0.420 -14.297 -3.467 1.00 94.81 188 GLU A N 1
ATOM 1429 C CA . GLU A 1 188 ? 0.250 -14.528 -4.752 1.00 94.81 188 GLU A CA 1
ATOM 1430 C C . GLU A 1 188 ? 0.473 -13.255 -5.573 1.00 94.81 188 GLU A C 1
ATOM 1432 O O . GLU A 1 188 ? 1.092 -13.321 -6.630 1.00 94.81 188 GLU A O 1
ATOM 1437 N N . ASN A 1 189 ? 0.038 -12.098 -5.075 1.00 96.31 189 ASN A N 1
ATOM 1438 C CA . ASN A 1 189 ? 0.030 -10.865 -5.852 1.00 96.31 189 ASN A CA 1
ATOM 1439 C C . ASN A 1 189 ? 1.236 -9.969 -5.585 1.00 96.31 189 ASN A C 1
ATOM 1441 O O . ASN A 1 189 ? 1.825 -9.983 -4.496 1.00 96.31 189 ASN A O 1
ATOM 1445 N N . GLY A 1 190 ? 1.597 -9.190 -6.602 1.00 95.69 190 GLY A N 1
ATOM 1446 C CA . GLY A 1 190 ? 2.574 -8.117 -6.515 1.00 95.69 190 GLY A CA 1
ATOM 1447 C C . GLY A 1 190 ? 2.014 -6.870 -5.834 1.00 95.69 190 GLY A C 1
ATOM 1448 O O . GLY A 1 190 ? 0.907 -6.850 -5.298 1.00 95.69 190 GLY A O 1
ATOM 1449 N N . HIS A 1 191 ? 2.806 -5.801 -5.860 1.00 96.50 191 HIS A N 1
ATOM 1450 C CA . HIS A 1 191 ? 2.482 -4.531 -5.214 1.00 96.50 191 HIS A CA 1
ATOM 1451 C C . HIS A 1 191 ? 1.201 -3.868 -5.739 1.00 96.50 191 HIS A C 1
ATOM 1453 O O . HIS A 1 191 ? 0.695 -2.991 -5.055 1.00 96.50 191 HIS A O 1
ATOM 1459 N N . MET A 1 192 ? 0.694 -4.241 -6.923 1.00 96.12 192 MET A N 1
ATOM 1460 C CA . MET A 1 192 ? -0.471 -3.643 -7.597 1.00 96.12 192 MET A CA 1
ATOM 1461 C C . MET A 1 192 ? -1.702 -4.566 -7.585 1.00 96.12 192 MET A C 1
ATOM 1463 O O . MET A 1 192 ? -2.289 -4.879 -8.623 1.00 96.12 192 MET A O 1
ATOM 1467 N N . VAL A 1 193 ? -2.116 -5.000 -6.391 1.00 96.00 193 VAL A N 1
ATOM 1468 C CA . VAL A 1 193 ? -3.253 -5.921 -6.180 1.00 96.00 193 VAL A CA 1
ATOM 1469 C C . VAL A 1 193 ? -4.553 -5.446 -6.842 1.00 96.00 193 VAL A C 1
ATOM 1471 O O . VAL A 1 193 ? -5.309 -6.261 -7.355 1.00 96.00 193 VAL A O 1
ATOM 1474 N N . ASN A 1 194 ? -4.804 -4.138 -6.892 1.00 95.38 194 ASN A N 1
ATOM 1475 C CA . ASN A 1 194 ? -6.007 -3.549 -7.488 1.00 95.38 194 ASN A CA 1
ATOM 1476 C C . ASN A 1 194 ? -6.113 -3.780 -8.996 1.00 95.38 194 ASN A C 1
ATOM 1478 O O . ASN A 1 194 ? -7.192 -3.643 -9.563 1.00 95.38 194 ASN A O 1
ATOM 1482 N N . THR A 1 195 ? -4.990 -4.073 -9.641 1.00 94.06 195 THR A N 1
ATOM 1483 C CA . THR A 1 195 ? -4.938 -4.405 -11.059 1.00 94.06 195 THR A CA 1
ATOM 1484 C C . THR A 1 195 ? -4.921 -5.921 -11.240 1.00 94.06 195 THR A C 1
ATOM 1486 O O . THR A 1 195 ? -5.661 -6.440 -12.066 1.00 94.06 195 THR A O 1
ATOM 1489 N N . GLU A 1 196 ? -4.128 -6.647 -10.441 1.00 94.69 196 GLU A N 1
ATOM 1490 C CA . GLU A 1 196 ? -4.014 -8.110 -10.558 1.00 94.69 196 GLU A CA 1
ATOM 1491 C C . GLU A 1 196 ? -5.286 -8.870 -10.147 1.00 94.69 196 GLU A C 1
ATOM 1493 O O . GLU A 1 196 ? -5.540 -9.976 -10.631 1.00 94.69 196 GLU A O 1
ATOM 1498 N N . ARG A 1 197 ? -6.052 -8.295 -9.214 1.00 94.69 197 ARG A N 1
ATOM 1499 C CA . ARG A 1 197 ? -7.259 -8.853 -8.584 1.00 94.69 197 ARG A CA 1
ATOM 1500 C C . ARG A 1 197 ? -8.308 -7.765 -8.419 1.00 94.69 197 ARG A C 1
ATOM 1502 O O . ARG A 1 197 ? -8.732 -7.444 -7.311 1.00 94.69 197 ARG A O 1
ATOM 1509 N N . ARG A 1 198 ? -8.642 -7.118 -9.536 1.00 93.44 198 ARG A N 1
ATOM 1510 C CA . ARG A 1 198 ? -9.519 -5.942 -9.578 1.00 93.44 198 ARG A CA 1
ATOM 1511 C C . ARG A 1 198 ? -10.836 -6.179 -8.846 1.00 93.44 198 ARG A C 1
ATOM 1513 O O . ARG A 1 198 ? -11.211 -5.362 -8.007 1.00 93.44 198 ARG A O 1
ATOM 1520 N N . ASP A 1 199 ? -11.522 -7.270 -9.155 1.00 93.06 199 ASP A N 1
ATOM 1521 C CA . ASP A 1 199 ? -12.878 -7.492 -8.661 1.00 93.06 199 ASP A CA 1
ATOM 1522 C C . ASP A 1 199 ? -12.875 -7.900 -7.189 1.00 93.06 199 ASP A C 1
ATOM 1524 O O . ASP A 1 199 ? -13.657 -7.365 -6.405 1.00 93.06 199 ASP A O 1
ATOM 1528 N N . GLU A 1 200 ? -11.927 -8.735 -6.764 1.00 95.31 200 GLU A N 1
ATOM 1529 C CA . GLU A 1 200 ? -11.770 -9.106 -5.358 1.00 95.31 200 GLU A CA 1
ATOM 1530 C C . GLU A 1 200 ? -11.322 -7.925 -4.501 1.00 95.31 200 GLU A C 1
ATOM 1532 O O . GLU A 1 200 ? -11.838 -7.717 -3.402 1.00 95.31 200 GLU A O 1
ATOM 1537 N N . PHE A 1 201 ? -10.379 -7.124 -5.000 1.00 95.88 201 PHE A N 1
ATOM 1538 C CA . PHE A 1 201 ? -9.905 -5.932 -4.309 1.00 95.88 201 PHE A CA 1
ATOM 1539 C C . PHE A 1 201 ? -11.030 -4.901 -4.149 1.00 95.88 201 PHE A C 1
ATOM 1541 O O . PHE A 1 201 ? -11.269 -4.406 -3.043 1.00 95.88 201 PHE A O 1
ATOM 1548 N N . ASN A 1 202 ? -11.762 -4.610 -5.229 1.00 95.50 202 ASN A N 1
ATOM 1549 C CA . ASN A 1 202 ? -12.891 -3.684 -5.194 1.00 95.50 202 ASN A CA 1
ATOM 1550 C C . ASN A 1 202 ? -14.024 -4.220 -4.314 1.00 95.50 202 ASN A C 1
ATOM 1552 O O . ASN A 1 202 ? -14.555 -3.477 -3.489 1.00 95.50 202 ASN A O 1
ATOM 1556 N N . GLY A 1 203 ? -14.361 -5.507 -4.431 1.00 93.81 203 GLY A N 1
ATOM 1557 C CA . GLY A 1 203 ? -15.359 -6.173 -3.598 1.00 93.81 203 GLY A CA 1
ATOM 1558 C C . GLY A 1 203 ? -15.018 -6.080 -2.111 1.00 93.81 203 GLY A C 1
ATOM 1559 O O . GLY A 1 203 ? -15.868 -5.693 -1.307 1.00 93.81 203 GLY A O 1
ATOM 1560 N N . ALA A 1 204 ? -13.758 -6.326 -1.746 1.00 94.75 204 ALA A N 1
ATOM 1561 C CA . ALA A 1 204 ? -13.283 -6.212 -0.370 1.00 94.75 204 ALA A CA 1
ATOM 1562 C C . ALA A 1 204 ? -13.389 -4.779 0.177 1.00 94.75 204 ALA A C 1
ATOM 1564 O O . ALA A 1 204 ? -13.876 -4.584 1.294 1.00 94.75 204 ALA A O 1
ATOM 1565 N N . LEU A 1 205 ? -12.983 -3.768 -0.600 1.00 95.12 205 LEU A N 1
ATOM 1566 C CA . LEU A 1 205 ? -13.120 -2.367 -0.189 1.00 95.12 205 LEU A CA 1
ATOM 1567 C C . LEU A 1 205 ? -14.587 -1.954 -0.051 1.00 95.12 205 LEU A C 1
ATOM 1569 O O . LEU A 1 205 ? -14.962 -1.351 0.953 1.00 95.12 205 LEU A O 1
ATOM 1573 N N . MET A 1 206 ? -15.433 -2.320 -1.014 1.00 93.50 206 MET A N 1
ATOM 1574 C CA . MET A 1 206 ? -16.859 -1.999 -0.972 1.00 93.50 206 MET A CA 1
ATOM 1575 C C . MET A 1 206 ? -17.551 -2.655 0.223 1.00 93.50 206 MET A C 1
ATOM 1577 O O . MET A 1 206 ? -18.339 -2.004 0.914 1.00 93.50 206 MET A O 1
ATOM 1581 N N . LEU A 1 207 ? -17.227 -3.915 0.515 1.00 92.12 207 LEU A N 1
ATOM 1582 C CA . LEU A 1 207 ? -17.712 -4.609 1.702 1.00 92.12 207 LEU A CA 1
ATOM 1583 C C . LEU A 1 207 ? -17.245 -3.908 2.985 1.00 92.12 207 LEU A C 1
ATOM 1585 O O . LEU A 1 207 ? -18.047 -3.671 3.889 1.00 92.12 207 LEU A O 1
ATOM 1589 N N . HIS A 1 208 ? -15.970 -3.526 3.056 1.00 93.69 208 HIS A N 1
ATOM 1590 C CA . HIS A 1 208 ? -15.413 -2.786 4.185 1.00 93.69 208 HIS A CA 1
ATOM 1591 C C . HIS A 1 208 ? -16.134 -1.446 4.415 1.00 93.69 208 HIS A C 1
ATOM 1593 O O . HIS A 1 208 ? -16.534 -1.149 5.544 1.00 93.69 208 HIS A O 1
ATOM 1599 N N . PHE A 1 209 ? -16.383 -0.673 3.353 1.00 92.31 209 PHE A N 1
ATOM 1600 C CA . PHE A 1 209 ? -17.105 0.599 3.437 1.00 92.31 209 PHE A CA 1
ATOM 1601 C C . PHE A 1 209 ? -18.538 0.407 3.923 1.00 92.31 209 PHE A C 1
ATOM 1603 O O . PHE A 1 209 ? -18.970 1.109 4.837 1.00 92.31 209 PHE A O 1
ATOM 1610 N N . ARG A 1 210 ? -19.263 -0.576 3.375 1.00 89.50 210 ARG A N 1
ATOM 1611 C CA . ARG A 1 210 ? -20.652 -0.852 3.768 1.00 89.50 210 ARG A CA 1
ATOM 1612 C C . ARG A 1 210 ? -20.757 -1.324 5.217 1.00 89.50 210 ARG A C 1
ATOM 1614 O O . ARG A 1 210 ? -21.603 -0.818 5.949 1.00 89.50 210 ARG A O 1
ATOM 1621 N N . ARG A 1 211 ? -19.870 -2.220 5.670 1.00 88.56 211 ARG A N 1
ATOM 1622 C CA . ARG A 1 211 ? -19.812 -2.633 7.086 1.00 88.56 211 ARG A CA 1
ATOM 1623 C C . ARG A 1 211 ? -19.550 -1.444 8.006 1.00 88.56 211 ARG A C 1
ATOM 1625 O O . ARG A 1 211 ? -20.129 -1.358 9.087 1.00 88.56 211 ARG A O 1
ATOM 1632 N N . SER A 1 212 ? -18.684 -0.530 7.577 1.00 90.38 212 SER A N 1
ATOM 1633 C CA . SER A 1 212 ? -18.367 0.656 8.361 1.00 90.38 212 SER A CA 1
ATOM 1634 C C . SER A 1 212 ? -19.515 1.652 8.442 1.00 90.38 212 SER A C 1
ATOM 1636 O O . SER A 1 212 ? -19.861 2.123 9.527 1.00 90.38 212 SER A O 1
ATOM 1638 N N . ALA A 1 213 ? -20.175 1.903 7.314 1.00 86.94 213 ALA A N 1
ATOM 1639 C CA . ALA A 1 213 ? -21.369 2.729 7.258 1.00 86.94 213 ALA A CA 1
ATOM 1640 C C . ALA A 1 213 ? -22.492 2.151 8.142 1.00 86.94 213 ALA A C 1
ATOM 1642 O O . ALA A 1 213 ? -23.084 2.886 8.933 1.00 86.94 213 ALA A O 1
ATOM 1643 N N . ALA A 1 214 ? -22.730 0.835 8.081 1.00 84.25 214 ALA A N 1
ATOM 1644 C CA . ALA A 1 214 ? -23.742 0.155 8.890 1.00 84.25 214 ALA A CA 1
ATOM 1645 C C . ALA A 1 214 ? -23.467 0.272 10.401 1.00 84.25 214 ALA A C 1
ATOM 1647 O O . ALA A 1 214 ? -24.364 0.633 11.161 1.00 84.25 214 ALA A O 1
ATOM 1648 N N . ARG A 1 215 ? -22.217 0.062 10.848 1.00 83.44 215 ARG A N 1
ATOM 1649 C CA . ARG A 1 215 ? -21.821 0.259 12.261 1.00 83.44 215 ARG A CA 1
ATOM 1650 C C . ARG A 1 215 ? -22.034 1.688 12.757 1.00 83.44 215 ARG A C 1
ATOM 1652 O O . ARG A 1 215 ? -22.242 1.902 13.945 1.00 83.44 215 ARG A O 1
ATOM 1659 N N . ARG A 1 216 ? -22.001 2.656 11.844 1.00 81.75 216 ARG A N 1
ATOM 1660 C CA . ARG A 1 216 ? -22.214 4.082 12.112 1.00 81.75 216 ARG A CA 1
ATOM 1661 C C . ARG A 1 216 ? -23.668 4.527 11.909 1.00 81.75 216 ARG A C 1
ATOM 1663 O O . ARG A 1 216 ? -23.937 5.724 11.898 1.00 81.75 216 ARG A O 1
ATOM 1670 N N . GLY A 1 217 ? -24.599 3.580 11.764 1.00 78.38 217 GLY A N 1
ATOM 1671 C CA . GLY A 1 217 ? -26.036 3.847 11.679 1.00 78.38 217 GLY A CA 1
ATOM 1672 C C . GLY A 1 217 ? -26.513 4.351 10.315 1.00 78.38 217 GLY A C 1
ATOM 1673 O O . GLY A 1 217 ? -27.607 4.907 10.224 1.00 78.38 217 GLY A O 1
ATOM 1674 N N . ALA A 1 218 ? -25.720 4.192 9.250 1.00 73.81 218 ALA A N 1
ATOM 1675 C CA . ALA A 1 218 ? -26.190 4.490 7.902 1.00 73.81 218 ALA A CA 1
ATOM 1676 C C . ALA A 1 218 ? -27.262 3.466 7.465 1.00 73.81 218 ALA A C 1
ATOM 1678 O O . ALA A 1 218 ? -27.110 2.272 7.733 1.00 73.81 218 ALA A O 1
ATOM 1679 N N . PRO A 1 219 ? -28.333 3.904 6.778 1.00 64.56 219 PRO A N 1
ATOM 1680 C CA . PRO A 1 219 ? -29.361 3.000 6.277 1.00 64.56 219 PRO A CA 1
ATOM 1681 C C . PRO A 1 219 ? -28.791 2.074 5.194 1.00 64.56 219 PRO A C 1
ATOM 1683 O O . PRO A 1 219 ? -28.099 2.528 4.283 1.00 64.56 219 PRO A O 1
ATOM 1686 N N . GLY A 1 220 ? -29.116 0.784 5.296 1.00 63.38 220 GLY A N 1
ATOM 1687 C CA . GLY A 1 220 ? -28.643 -0.270 4.396 1.00 63.38 220 GLY A CA 1
ATOM 1688 C C . GLY A 1 220 ? -27.679 -1.226 5.094 1.00 63.38 220 GLY A C 1
ATOM 1689 O O . GLY A 1 220 ? -26.472 -0.991 5.134 1.00 63.38 220 GLY A O 1
ATOM 1690 N N . ALA A 1 221 ? -28.215 -2.323 5.635 1.00 60.34 221 ALA A N 1
ATOM 1691 C CA . ALA A 1 221 ? -27.390 -3.436 6.089 1.00 60.34 221 ALA A CA 1
ATOM 1692 C C . ALA A 1 221 ? -26.648 -4.050 4.893 1.00 60.34 221 ALA A C 1
ATOM 1694 O O . ALA A 1 221 ? -27.174 -4.085 3.778 1.00 60.34 221 ALA A O 1
ATOM 1695 N N . VAL A 1 222 ? -25.432 -4.548 5.123 1.00 70.75 222 VAL A N 1
ATOM 1696 C CA . VAL A 1 222 ? -24.758 -5.410 4.147 1.00 70.75 222 VAL A CA 1
ATOM 1697 C C . VAL A 1 222 ? -25.630 -6.656 3.972 1.00 70.75 222 VAL A C 1
ATOM 1699 O O . VAL A 1 222 ? -25.853 -7.350 4.966 1.00 70.75 222 VAL A O 1
ATOM 1702 N N . PRO A 1 223 ? -26.152 -6.948 2.767 1.00 72.50 223 PRO A N 1
ATOM 1703 C CA . PRO A 1 223 ? -26.871 -8.193 2.538 1.00 72.50 223 PRO A CA 1
ATOM 1704 C C . PRO A 1 223 ? -25.922 -9.366 2.817 1.00 72.50 223 PRO A C 1
ATOM 1706 O O . PRO A 1 223 ? -24.803 -9.330 2.296 1.00 72.50 223 PRO A O 1
ATOM 1709 N N . PRO A 1 224 ? -26.332 -10.395 3.581 1.00 74.38 224 PRO A N 1
ATOM 1710 C CA . PRO A 1 224 ? -25.492 -11.567 3.836 1.00 74.38 224 PRO A CA 1
ATOM 1711 C C . PRO A 1 224 ? -24.936 -12.184 2.546 1.00 74.38 224 PRO A C 1
ATOM 1713 O O . PRO A 1 224 ? -23.746 -12.456 2.466 1.00 74.38 224 PRO A O 1
ATOM 1716 N N . SER A 1 225 ? -25.753 -12.239 1.488 1.00 79.69 225 SER A N 1
ATOM 1717 C CA . SER A 1 225 ? -25.354 -12.762 0.176 1.00 79.69 225 SER A CA 1
ATOM 1718 C C . SER A 1 225 ? -24.140 -12.052 -0.429 1.00 79.69 225 SER A C 1
ATOM 1720 O O . SER A 1 225 ? -23.261 -12.700 -0.975 1.00 79.69 225 SER A O 1
ATOM 1722 N N . LEU A 1 226 ? -24.035 -10.726 -0.286 1.00 78.62 226 LEU A N 1
ATOM 1723 C CA . LEU A 1 226 ? -22.878 -9.979 -0.785 1.00 78.62 226 LEU A CA 1
ATOM 1724 C C . LEU A 1 226 ? -21.611 -10.306 0.011 1.00 78.62 226 LEU A C 1
ATOM 1726 O O . LEU A 1 226 ? -20.513 -10.343 -0.540 1.00 78.62 226 LEU A O 1
ATOM 1730 N N . GLU A 1 227 ? -21.750 -10.453 1.327 1.00 82.62 227 GLU A N 1
ATOM 1731 C CA . GLU A 1 227 ? -20.631 -10.802 2.193 1.00 82.62 227 GLU A CA 1
ATOM 1732 C C . GLU A 1 227 ? -20.105 -12.200 1.862 1.00 82.62 227 GLU A C 1
ATOM 1734 O O . GLU A 1 227 ? -18.889 -12.369 1.750 1.00 82.62 227 GLU A O 1
ATOM 1739 N N . ASP A 1 228 ? -21.010 -13.148 1.633 1.00 84.94 228 ASP A N 1
ATOM 1740 C CA . ASP A 1 228 ? -20.689 -14.513 1.227 1.00 84.94 228 ASP A CA 1
ATOM 1741 C C . ASP A 1 228 ? -20.024 -14.539 -0.157 1.00 84.94 228 ASP A C 1
ATOM 1743 O O . ASP A 1 228 ? -18.961 -15.143 -0.310 1.00 84.94 228 ASP A O 1
ATOM 1747 N N . ASP A 1 229 ? -20.560 -13.801 -1.136 1.00 84.81 229 ASP A N 1
ATOM 1748 C CA . ASP A 1 229 ? -20.001 -13.707 -2.491 1.00 84.81 229 ASP A CA 1
ATOM 1749 C C . ASP A 1 229 ? -18.571 -13.148 -2.490 1.00 84.81 229 ASP A C 1
ATOM 1751 O O . ASP A 1 229 ? -17.672 -13.683 -3.148 1.00 84.81 229 ASP A O 1
ATOM 1755 N N . VAL A 1 230 ? -18.332 -12.074 -1.727 1.00 85.50 230 VAL A N 1
ATOM 1756 C CA . VAL A 1 230 ? -17.001 -11.464 -1.610 1.00 85.50 230 VAL A CA 1
ATOM 1757 C C . VAL A 1 230 ? -16.046 -12.394 -0.870 1.00 85.50 230 VAL A C 1
ATOM 1759 O O . VAL A 1 230 ? -14.910 -12.558 -1.315 1.00 85.50 230 VAL A O 1
ATOM 1762 N N . CYS A 1 231 ? -16.474 -13.023 0.229 1.00 83.75 231 CYS A N 1
ATOM 1763 C CA . CYS A 1 231 ? -15.644 -13.986 0.956 1.00 83.75 231 CYS A CA 1
ATOM 1764 C C . CYS A 1 231 ? -15.255 -15.167 0.057 1.00 83.75 231 CYS A C 1
ATOM 1766 O O . CYS A 1 231 ? -14.069 -15.484 -0.041 1.00 83.75 231 CYS A O 1
ATOM 1768 N N . ALA A 1 232 ? -16.211 -15.734 -0.682 1.00 85.25 232 ALA A N 1
ATOM 1769 C CA . ALA A 1 232 ? -15.955 -16.797 -1.645 1.00 85.25 232 ALA A CA 1
ATOM 1770 C C . ALA A 1 232 ? -14.978 -16.345 -2.744 1.00 85.25 232 ALA A C 1
ATOM 1772 O O . ALA A 1 232 ? -14.077 -17.093 -3.126 1.00 85.25 232 ALA A O 1
ATOM 1773 N N . SER A 1 233 ? -15.096 -15.105 -3.235 1.00 85.75 233 SER A N 1
ATOM 1774 C CA . SER A 1 233 ? -14.148 -14.562 -4.216 1.00 85.75 233 SER A CA 1
ATOM 1775 C C . SER A 1 233 ? -12.739 -14.394 -3.658 1.00 85.75 233 SER A C 1
ATOM 1777 O O . SER A 1 233 ? -11.767 -14.721 -4.336 1.00 85.75 233 SER A O 1
ATOM 1779 N N . LEU A 1 234 ? -12.611 -13.935 -2.412 1.00 86.69 234 LEU A N 1
ATOM 1780 C CA . LEU A 1 234 ? -11.318 -13.798 -1.743 1.00 86.69 234 LEU A CA 1
ATOM 1781 C C . LEU A 1 234 ? -10.648 -15.161 -1.523 1.00 86.69 234 LEU A C 1
ATOM 1783 O O . LEU A 1 234 ? -9.443 -15.292 -1.747 1.00 86.69 234 LEU A O 1
ATOM 1787 N N . GLU A 1 235 ? -11.414 -16.185 -1.154 1.00 83.81 235 GLU A N 1
ATOM 1788 C CA . GLU A 1 235 ? -10.907 -17.552 -1.008 1.00 83.81 235 GLU A CA 1
ATOM 1789 C C . GLU A 1 235 ? -10.392 -18.121 -2.336 1.00 83.81 235 GLU A C 1
ATOM 1791 O O . GLU A 1 235 ? -9.289 -18.674 -2.372 1.00 83.81 235 GLU A O 1
ATOM 1796 N N . ARG A 1 236 ? -11.117 -17.902 -3.447 1.00 86.44 236 ARG A N 1
ATOM 1797 C CA . ARG A 1 236 ? -10.685 -18.321 -4.796 1.00 86.44 236 ARG A CA 1
ATOM 1798 C C . ARG A 1 236 ? -9.309 -17.775 -5.172 1.00 86.44 236 ARG A C 1
ATOM 1800 O O . ARG A 1 236 ? -8.526 -18.472 -5.815 1.00 86.44 236 ARG A O 1
ATOM 1807 N N . VAL A 1 237 ? -8.984 -16.555 -4.744 1.00 83.44 237 VAL A N 1
ATOM 1808 C CA . VAL A 1 237 ? -7.699 -15.903 -5.054 1.00 83.44 237 VAL A CA 1
ATOM 1809 C C . VAL A 1 237 ? -6.651 -16.070 -3.956 1.00 83.44 237 VAL A C 1
ATOM 1811 O O . VAL A 1 237 ? -5.657 -15.341 -3.933 1.00 83.44 237 VAL A O 1
ATOM 1814 N N . LYS A 1 238 ? -6.853 -17.030 -3.041 1.00 87.75 238 LYS A N 1
ATOM 1815 C CA . LYS A 1 238 ? -5.965 -17.305 -1.898 1.00 87.75 238 LYS A CA 1
ATOM 1816 C C . LYS A 1 238 ? -5.694 -16.053 -1.058 1.00 87.75 238 LYS A C 1
ATOM 1818 O O . LYS A 1 238 ? -4.585 -15.868 -0.536 1.00 87.75 238 LYS A O 1
ATOM 1823 N N . CYS A 1 239 ? -6.695 -15.181 -0.942 1.00 85.69 239 CYS A N 1
ATOM 1824 C CA . CYS A 1 239 ? -6.653 -14.066 -0.018 1.00 85.69 239 CYS A CA 1
ATOM 1825 C C . CYS A 1 239 ? -6.999 -14.569 1.383 1.00 85.69 239 CYS A C 1
ATOM 1827 O O . CYS A 1 239 ? -8.103 -15.046 1.636 1.00 85.69 239 CYS A O 1
ATOM 1829 N N . VAL A 1 240 ? -6.054 -14.445 2.315 1.00 86.56 240 VAL A N 1
ATOM 1830 C CA . VAL A 1 240 ? -6.275 -14.854 3.704 1.00 86.56 240 VAL A CA 1
ATOM 1831 C C . VAL A 1 240 ? -6.739 -13.655 4.514 1.00 86.56 240 VAL A C 1
ATOM 1833 O O . VAL A 1 240 ? -6.034 -12.651 4.619 1.00 86.56 240 VAL A O 1
ATOM 1836 N N . ARG A 1 241 ? -7.911 -13.787 5.130 1.00 87.19 241 ARG A N 1
ATOM 1837 C CA . ARG A 1 241 ? -8.483 -12.798 6.041 1.00 87.19 241 ARG A CA 1
ATOM 1838 C C . ARG A 1 241 ? -8.124 -13.144 7.485 1.00 87.19 241 ARG A C 1
ATOM 1840 O O . ARG A 1 241 ? -8.352 -14.267 7.924 1.00 87.19 241 ARG A O 1
ATOM 1847 N N . ARG A 1 242 ? -7.556 -12.198 8.236 1.00 88.62 242 ARG A N 1
ATOM 1848 C CA . ARG A 1 242 ? -7.204 -12.379 9.659 1.00 88.62 242 ARG A CA 1
ATOM 1849 C C . ARG A 1 242 ? -7.598 -11.167 10.478 1.00 88.62 242 ARG A C 1
ATOM 1851 O O . ARG A 1 242 ? -7.550 -10.046 9.974 1.00 88.62 242 ARG A O 1
ATOM 1858 N N . ARG A 1 243 ? -7.906 -11.359 11.760 1.00 86.81 243 ARG A N 1
ATOM 1859 C CA . ARG A 1 243 ? -7.966 -10.233 12.697 1.00 86.81 243 ARG A CA 1
ATOM 1860 C C . ARG A 1 243 ? -6.582 -9.971 13.266 1.00 86.81 243 ARG A C 1
ATOM 1862 O O . ARG A 1 243 ? -5.782 -10.887 13.434 1.00 86.81 243 ARG A O 1
ATOM 1869 N N . ALA A 1 244 ? -6.310 -8.716 13.614 1.00 80.56 244 ALA A N 1
ATOM 1870 C CA . ALA A 1 244 ? -5.043 -8.306 14.218 1.00 80.56 244 ALA A CA 1
ATOM 1871 C C . ALA A 1 244 ? -4.627 -9.162 15.437 1.00 80.56 244 ALA A C 1
ATOM 1873 O O . ALA A 1 244 ? -3.433 -9.383 15.640 1.00 80.56 244 ALA A O 1
ATOM 1874 N N . GLY A 1 245 ? -5.599 -9.665 16.212 1.00 76.75 245 GLY A N 1
ATOM 1875 C CA . GLY A 1 245 ? -5.370 -10.542 17.368 1.00 76.75 245 GLY A CA 1
ATOM 1876 C C . GLY A 1 245 ? -4.785 -11.917 17.024 1.00 76.75 245 GLY A C 1
ATOM 1877 O O . GLY A 1 245 ? -4.063 -12.483 17.838 1.00 76.75 245 GLY A O 1
ATOM 1878 N N . ASP A 1 246 ? -4.999 -12.405 15.801 1.00 79.69 246 ASP A N 1
ATOM 1879 C CA . ASP A 1 246 ? -4.585 -13.748 15.367 1.00 79.69 246 ASP A CA 1
ATOM 1880 C C . ASP A 1 246 ? -3.160 -13.755 14.772 1.00 79.69 246 ASP A C 1
ATOM 1882 O O . ASP A 1 246 ? -2.616 -14.792 14.384 1.00 79.69 246 ASP A O 1
ATOM 1886 N N . ILE A 1 247 ? -2.525 -12.582 14.658 1.00 79.06 247 ILE A N 1
ATOM 1887 C CA . ILE A 1 247 ? -1.226 -12.414 13.999 1.00 79.06 247 ILE A CA 1
ATOM 1888 C C . ILE A 1 247 ? -0.086 -12.561 15.020 1.00 79.06 247 ILE A C 1
ATOM 1890 O O . ILE A 1 247 ? 0.335 -11.578 15.639 1.00 79.06 247 ILE A O 1
ATOM 1894 N N . GLY A 1 248 ? 0.497 -13.760 15.125 1.00 70.19 248 GLY A N 1
ATOM 1895 C CA . GLY A 1 248 ? 1.617 -14.052 16.038 1.00 70.19 248 GLY A CA 1
ATOM 1896 C C . GLY A 1 248 ? 2.820 -13.091 15.930 1.00 70.19 248 GLY A C 1
ATOM 1897 O O . GLY A 1 248 ? 3.193 -12.661 14.833 1.00 70.19 248 GLY A O 1
ATOM 1898 N N . ASP A 1 249 ? 3.445 -12.749 17.067 1.00 62.31 249 ASP A N 1
ATOM 1899 C CA . ASP A 1 249 ? 4.562 -11.789 17.145 1.00 62.31 249 ASP A CA 1
ATOM 1900 C C . ASP A 1 249 ? 5.893 -12.421 16.708 1.00 62.31 249 ASP A C 1
ATOM 1902 O O . ASP A 1 249 ? 6.668 -12.933 17.512 1.00 62.31 249 ASP A O 1
ATOM 1906 N N . LYS A 1 250 ? 6.186 -12.379 15.405 1.00 59.28 250 LYS A N 1
ATOM 1907 C CA . LYS A 1 250 ? 7.536 -12.666 14.903 1.00 59.28 250 LYS A CA 1
ATOM 1908 C C . LYS A 1 250 ? 8.339 -11.373 14.848 1.00 59.28 250 LYS A C 1
ATOM 1910 O O . LYS A 1 250 ? 8.249 -10.619 13.877 1.00 59.28 250 LYS A O 1
ATOM 1915 N N . ARG A 1 251 ? 9.139 -11.115 15.887 1.00 56.03 251 ARG A N 1
ATOM 1916 C CA . ARG A 1 251 ? 10.107 -10.014 15.873 1.00 56.03 251 ARG A CA 1
ATOM 1917 C C . ARG A 1 251 ? 11.301 -10.385 14.990 1.00 56.03 251 ARG A C 1
ATOM 1919 O O . ARG A 1 251 ? 11.990 -11.359 15.282 1.00 56.03 251 ARG A O 1
ATOM 1926 N N . PRO A 1 252 ? 11.585 -9.630 13.921 1.00 55.28 252 PRO A N 1
ATOM 1927 C CA . PRO A 1 252 ? 12.879 -9.700 13.251 1.00 55.28 252 PRO A CA 1
ATOM 1928 C C . PRO A 1 252 ? 14.055 -9.462 14.223 1.00 55.28 252 PRO A C 1
ATOM 1930 O O . PRO A 1 252 ? 13.937 -8.634 15.130 1.00 55.28 252 PRO A O 1
ATOM 1933 N N . PRO A 1 253 ? 15.193 -10.154 14.033 1.00 58.38 253 PRO A N 1
ATOM 1934 C CA . PRO A 1 253 ? 16.358 -10.041 14.907 1.00 58.38 253 PRO A CA 1
ATOM 1935 C C . PRO A 1 253 ? 16.985 -8.637 14.861 1.00 58.38 253 PRO A C 1
ATOM 1937 O O . PRO A 1 253 ? 17.014 -7.988 13.812 1.00 58.38 253 PRO A O 1
ATOM 1940 N N . ALA A 1 254 ? 17.515 -8.181 16.002 1.00 53.03 254 ALA A N 1
ATOM 1941 C CA . ALA A 1 254 ? 17.971 -6.805 16.237 1.00 53.03 254 ALA A CA 1
ATOM 1942 C C . ALA A 1 254 ? 19.034 -6.295 15.243 1.00 53.03 254 ALA A C 1
ATOM 1944 O O . ALA A 1 254 ? 19.062 -5.110 14.922 1.00 53.03 254 ALA A O 1
ATOM 1945 N N . TRP A 1 255 ? 19.870 -7.170 14.683 1.00 61.22 255 TRP A N 1
ATOM 1946 C CA . TRP A 1 255 ? 20.897 -6.771 13.715 1.00 61.22 255 TRP A CA 1
ATOM 1947 C C . TRP A 1 255 ? 20.314 -6.209 12.406 1.00 61.22 255 TRP A C 1
ATOM 1949 O O . TRP A 1 255 ? 20.918 -5.326 11.801 1.00 61.22 255 TRP A O 1
ATOM 1959 N N . ARG A 1 256 ? 19.115 -6.652 11.988 1.00 57.34 256 ARG A N 1
ATOM 1960 C CA . ARG A 1 256 ? 18.439 -6.119 10.787 1.00 57.34 256 ARG A CA 1
ATOM 1961 C C . ARG A 1 256 ? 18.004 -4.664 10.971 1.00 57.34 256 ARG A C 1
ATOM 1963 O O . ARG A 1 256 ? 17.975 -3.914 10.003 1.00 57.34 256 ARG A O 1
ATOM 1970 N N . VAL A 1 257 ? 17.708 -4.271 12.212 1.00 55.00 257 VAL A N 1
ATOM 1971 C CA . VAL A 1 257 ? 17.381 -2.891 12.602 1.00 55.00 257 VAL A CA 1
ATOM 1972 C C . VAL A 1 257 ? 18.595 -1.991 12.387 1.00 55.00 257 VAL A C 1
ATOM 1974 O O . VAL A 1 257 ? 18.492 -0.960 11.731 1.00 55.00 257 VAL A O 1
ATOM 1977 N N . LEU A 1 258 ? 19.751 -2.405 12.915 1.00 58.25 258 LEU A N 1
ATOM 1978 C CA . LEU A 1 258 ? 20.997 -1.635 12.863 1.00 58.25 258 LEU A CA 1
ATOM 1979 C C . LEU A 1 258 ? 21.519 -1.482 11.429 1.00 58.25 258 LEU A C 1
ATOM 1981 O O . LEU A 1 258 ? 21.944 -0.393 11.048 1.00 58.25 258 LEU A O 1
ATOM 1985 N N . LEU A 1 259 ? 21.414 -2.539 10.617 1.00 63.66 259 LEU A N 1
ATOM 1986 C CA . LEU A 1 259 ? 21.801 -2.502 9.205 1.00 63.66 259 LEU A CA 1
ATOM 1987 C C . LEU A 1 259 ? 20.939 -1.513 8.399 1.00 63.66 259 LEU A C 1
ATOM 1989 O O . LEU A 1 259 ? 21.454 -0.814 7.529 1.00 63.66 259 LEU A O 1
ATOM 1993 N N . GLY A 1 260 ? 19.642 -1.425 8.718 1.00 58.50 260 GLY A N 1
ATOM 1994 C CA . GLY A 1 260 ? 18.713 -0.506 8.062 1.00 58.50 260 GLY A CA 1
ATOM 1995 C C . GLY A 1 260 ? 19.068 0.968 8.266 1.00 58.50 260 GLY A C 1
ATOM 1996 O O . GLY A 1 260 ? 19.090 1.740 7.308 1.00 58.50 260 GLY A O 1
ATOM 1997 N N . TRP A 1 261 ? 19.420 1.344 9.499 1.00 54.28 261 TRP A N 1
ATOM 1998 C CA . TRP A 1 261 ? 19.864 2.702 9.837 1.00 54.28 261 TRP A CA 1
ATOM 1999 C C . TRP A 1 261 ? 21.190 3.076 9.173 1.00 54.28 261 TRP A C 1
ATOM 2001 O O . TRP A 1 261 ? 21.333 4.190 8.673 1.00 54.28 261 TRP A O 1
ATOM 2011 N N . TRP A 1 262 ? 22.138 2.139 9.122 1.00 60.22 262 TRP A N 1
ATOM 2012 C CA . TRP A 1 262 ? 23.419 2.340 8.443 1.00 60.22 262 TRP A CA 1
ATOM 2013 C C . TRP A 1 262 ? 23.241 2.599 6.942 1.00 60.22 262 TRP A C 1
ATOM 2015 O O . TRP A 1 262 ? 23.844 3.516 6.389 1.00 60.22 262 TRP A O 1
ATOM 2025 N N . PHE A 1 263 ? 22.360 1.838 6.290 1.00 56.19 263 PHE A N 1
ATOM 2026 C CA . PHE A 1 263 ? 22.045 2.025 4.874 1.00 56.19 263 PHE A CA 1
ATOM 2027 C C . PHE A 1 263 ? 21.337 3.349 4.590 1.00 56.19 263 PHE A C 1
ATOM 2029 O O . PHE A 1 263 ? 21.663 4.003 3.602 1.00 56.19 263 PHE A O 1
ATOM 2036 N N . LEU A 1 264 ? 20.403 3.767 5.452 1.00 53.81 264 LEU A N 1
ATOM 2037 C CA . LEU A 1 264 ? 19.749 5.071 5.330 1.00 53.81 264 LEU A CA 1
ATOM 2038 C C . LEU A 1 264 ? 20.778 6.206 5.402 1.00 53.81 264 LEU A C 1
ATOM 2040 O O . LEU A 1 264 ? 20.738 7.123 4.584 1.00 53.81 264 LEU A O 1
ATOM 2044 N N . LEU A 1 265 ? 21.743 6.105 6.322 1.00 56.38 265 LEU A N 1
ATOM 2045 C CA . LEU A 1 265 ? 22.860 7.042 6.398 1.00 56.38 265 LEU A CA 1
ATOM 2046 C C . LEU A 1 265 ? 23.641 7.069 5.077 1.00 56.38 265 LEU A C 1
ATOM 2048 O O . LEU A 1 265 ? 23.839 8.140 4.510 1.00 56.38 265 LEU A O 1
ATOM 2052 N N . LEU A 1 266 ? 24.022 5.912 4.535 1.00 58.53 266 LEU A N 1
ATOM 2053 C CA . LEU A 1 266 ? 24.797 5.826 3.291 1.00 58.53 266 LEU A CA 1
ATOM 2054 C C . LEU A 1 266 ? 24.039 6.321 2.048 1.00 58.53 266 LEU A C 1
ATOM 2056 O O . LEU A 1 266 ? 24.665 6.863 1.144 1.00 58.53 266 LEU A O 1
ATOM 2060 N N . LEU A 1 267 ? 22.714 6.170 1.993 1.00 52.84 267 LEU A N 1
ATOM 2061 C CA . LEU A 1 267 ? 21.878 6.643 0.880 1.00 52.84 267 LEU A CA 1
ATOM 2062 C C . LEU A 1 267 ? 21.622 8.152 0.930 1.00 52.84 267 LEU A C 1
ATOM 2064 O O . LEU A 1 267 ? 21.577 8.809 -0.108 1.00 52.84 267 LEU A O 1
ATOM 2068 N N . VAL A 1 268 ? 21.455 8.709 2.129 1.00 49.50 268 VAL A N 1
ATOM 2069 C CA . VAL A 1 268 ? 21.091 10.120 2.316 1.00 49.50 268 VAL A CA 1
ATOM 2070 C C . VAL A 1 268 ? 22.330 11.026 2.338 1.00 49.50 268 VAL A C 1
ATOM 2072 O O . VAL A 1 268 ? 22.267 12.165 1.873 1.00 49.50 268 VAL A O 1
ATOM 2075 N N . THR A 1 269 ? 23.484 10.525 2.793 1.00 52.66 269 THR A N 1
ATOM 2076 C CA . THR A 1 269 ? 24.724 11.320 2.893 1.00 52.66 269 THR A CA 1
ATOM 2077 C C . THR A 1 269 ? 25.202 11.885 1.540 1.00 52.66 269 THR A C 1
ATOM 2079 O O . THR A 1 269 ? 25.500 13.081 1.488 1.00 52.66 269 THR A O 1
ATOM 2082 N N . PRO A 1 270 ? 25.211 11.128 0.421 1.00 47.81 270 PRO A N 1
ATOM 2083 C CA . PRO A 1 270 ? 25.592 11.654 -0.891 1.00 47.81 270 PRO A CA 1
ATOM 2084 C C . PRO A 1 270 ? 24.598 12.689 -1.430 1.00 47.81 270 PRO A C 1
ATOM 2086 O O . PRO A 1 270 ? 25.010 13.676 -2.028 1.00 47.81 270 PRO A O 1
ATOM 2089 N N . ILE A 1 271 ? 23.298 12.518 -1.165 1.00 48.34 271 ILE A N 1
ATOM 2090 C CA . ILE A 1 271 ? 22.244 13.446 -1.612 1.00 48.34 271 ILE A CA 1
ATOM 2091 C C . ILE A 1 271 ? 22.418 14.818 -0.941 1.00 48.34 271 ILE A C 1
ATOM 2093 O O . ILE A 1 271 ? 22.343 15.851 -1.607 1.00 48.34 271 ILE A O 1
ATOM 2097 N N . PHE A 1 272 ? 22.745 14.842 0.356 1.00 43.78 272 PHE A N 1
ATOM 2098 C CA . PHE A 1 272 ? 23.095 16.080 1.065 1.00 43.78 272 PHE A CA 1
ATOM 2099 C C . PHE A 1 272 ? 24.403 16.712 0.568 1.00 43.78 272 PHE A C 1
ATOM 2101 O O . PHE A 1 272 ? 24.547 17.935 0.614 1.00 43.78 272 PHE A O 1
ATOM 2108 N N . TRP A 1 273 ? 25.347 15.904 0.084 1.00 44.94 273 TRP A N 1
ATOM 2109 C CA . TRP A 1 273 ? 26.580 16.384 -0.543 1.00 44.94 273 TRP A CA 1
ATOM 2110 C C . TRP A 1 273 ? 26.329 17.010 -1.923 1.00 44.94 273 TRP A C 1
ATOM 2112 O O . TRP A 1 273 ? 26.888 18.064 -2.218 1.00 44.94 273 TRP A O 1
ATOM 2122 N N . SER A 1 274 ? 25.443 16.435 -2.740 1.00 41.09 274 SER A N 1
ATOM 2123 C CA . SER A 1 274 ? 25.127 16.942 -4.084 1.00 41.09 274 SER A CA 1
ATOM 2124 C C . SER A 1 274 ? 24.303 18.234 -4.067 1.00 41.09 274 SER A C 1
ATOM 2126 O O . SER A 1 274 ? 24.569 19.130 -4.863 1.00 41.09 274 SER A O 1
ATOM 2128 N N . VAL A 1 275 ? 23.366 18.395 -3.122 1.00 43.09 275 VAL A N 1
ATOM 2129 C CA . VAL A 1 275 ? 22.622 19.662 -2.936 1.00 43.09 275 VAL A CA 1
ATOM 2130 C C . VAL A 1 275 ? 23.547 20.796 -2.449 1.00 43.09 275 VAL A C 1
ATOM 2132 O O . VAL A 1 275 ? 23.280 21.973 -2.682 1.00 43.09 275 VAL A O 1
ATOM 2135 N N . ARG A 1 276 ? 24.694 20.456 -1.842 1.00 44.19 276 ARG A N 1
ATOM 2136 C CA . ARG A 1 276 ? 25.719 21.401 -1.363 1.00 44.19 276 ARG A CA 1
ATOM 2137 C C . ARG A 1 276 ? 26.672 21.922 -2.440 1.00 44.19 276 ARG A C 1
ATOM 2139 O O . ARG A 1 276 ? 27.305 22.949 -2.212 1.00 44.19 276 ARG A O 1
ATOM 2146 N N . ALA A 1 277 ? 26.761 21.274 -3.600 1.00 42.03 277 ALA A N 1
ATOM 2147 C CA . ALA A 1 277 ? 27.634 21.719 -4.690 1.00 42.03 277 ALA A CA 1
ATOM 2148 C C . ALA A 1 277 ? 27.109 22.974 -5.428 1.00 42.03 277 ALA A C 1
ATOM 2150 O O . ALA A 1 277 ? 27.805 23.511 -6.282 1.00 42.03 277 ALA A O 1
ATOM 2151 N N . VAL A 1 278 ? 25.909 23.467 -5.083 1.00 46.78 278 VAL A N 1
ATOM 2152 C CA . VAL A 1 278 ? 25.233 24.596 -5.758 1.00 46.78 278 VAL A CA 1
ATOM 2153 C C . VAL A 1 278 ? 25.142 25.869 -4.883 1.00 46.78 278 VAL A C 1
ATOM 2155 O O . VAL A 1 278 ? 24.555 26.861 -5.295 1.00 46.78 278 VAL A O 1
ATOM 2158 N N . GLY A 1 279 ? 25.765 25.930 -3.697 1.00 41.47 279 GLY A N 1
ATOM 2159 C CA . GLY A 1 279 ? 25.686 27.135 -2.849 1.00 41.47 279 GLY A CA 1
ATOM 2160 C C . GLY A 1 279 ? 26.900 27.361 -1.952 1.00 41.47 279 GLY A C 1
ATOM 2161 O O . GLY A 1 279 ? 27.091 26.663 -0.958 1.00 41.47 279 GLY A O 1
ATOM 2162 N N . GLY A 1 280 ? 27.717 28.363 -2.288 1.00 49.09 280 GLY A N 1
ATOM 2163 C CA . GLY A 1 280 ? 28.941 28.716 -1.569 1.00 49.09 280 GLY A CA 1
ATOM 2164 C C . GLY A 1 280 ? 28.701 29.282 -0.165 1.00 49.09 280 GLY A C 1
ATOM 2165 O O . GLY A 1 280 ? 28.164 30.373 -0.009 1.00 49.09 280 GLY A O 1
ATOM 2166 N N . ALA A 1 281 ? 29.180 28.572 0.861 1.00 41.75 281 ALA A N 1
ATOM 2167 C CA . ALA A 1 281 ? 29.442 29.109 2.201 1.00 41.75 281 ALA A CA 1
ATOM 2168 C C . ALA A 1 281 ? 30.452 28.209 2.945 1.00 41.75 281 ALA A C 1
ATOM 2170 O O . ALA A 1 281 ? 30.085 27.300 3.684 1.00 41.75 281 ALA A O 1
ATOM 2171 N N . VAL A 1 282 ? 31.753 28.438 2.739 1.00 45.34 282 VAL A N 1
ATOM 2172 C CA . VAL A 1 282 ? 32.830 27.510 3.156 1.00 45.34 282 VAL A CA 1
ATOM 2173 C C . VAL A 1 282 ? 33.201 27.589 4.652 1.00 45.34 282 VAL A C 1
ATOM 2175 O O . VAL A 1 282 ? 33.743 26.633 5.195 1.00 45.34 282 VAL A O 1
ATOM 2178 N N . ARG A 1 283 ? 32.868 28.656 5.394 1.00 42.53 283 ARG A N 1
ATOM 2179 C CA . ARG A 1 283 ? 33.423 28.847 6.759 1.00 42.53 283 ARG A CA 1
ATOM 2180 C C . ARG A 1 283 ? 32.614 28.274 7.932 1.00 42.53 283 ARG A C 1
ATOM 2182 O O . ARG A 1 283 ? 33.210 27.948 8.951 1.00 42.53 283 ARG A O 1
ATOM 2189 N N . ARG A 1 284 ? 31.296 28.066 7.812 1.00 45.50 284 ARG A N 1
ATOM 2190 C CA . ARG A 1 284 ? 30.495 27.393 8.871 1.00 45.50 284 ARG A CA 1
ATOM 2191 C C . ARG A 1 284 ? 30.556 25.859 8.784 1.00 45.50 284 ARG A C 1
ATOM 2193 O O . ARG A 1 284 ? 30.148 25.159 9.706 1.00 45.50 284 ARG A O 1
ATOM 2200 N N . THR A 1 285 ? 31.106 25.341 7.689 1.00 44.84 285 THR A N 1
ATOM 2201 C CA . THR A 1 285 ? 31.110 23.918 7.327 1.00 44.84 285 THR A CA 1
ATOM 2202 C C . THR A 1 285 ? 32.216 23.135 8.031 1.00 44.84 285 THR A C 1
ATOM 2204 O O . THR A 1 285 ? 31.983 21.997 8.423 1.00 44.84 285 THR A O 1
ATOM 2207 N N . ALA A 1 286 ? 33.374 23.751 8.293 1.00 40.53 286 ALA A N 1
ATOM 2208 C CA . ALA A 1 286 ? 34.460 23.114 9.043 1.00 40.53 286 ALA A CA 1
ATOM 2209 C C . ALA A 1 286 ? 34.054 22.801 10.496 1.00 40.53 286 ALA A C 1
ATOM 2211 O O . ALA A 1 286 ? 34.285 21.699 10.973 1.00 40.53 286 ALA A O 1
ATOM 2212 N N . ALA A 1 287 ? 33.351 23.715 11.174 1.00 46.81 287 ALA A N 1
ATOM 2213 C CA . ALA A 1 287 ? 32.891 23.497 12.549 1.00 46.81 287 ALA A CA 1
ATOM 2214 C C . ALA A 1 287 ? 31.844 22.369 12.659 1.00 46.81 287 ALA A C 1
ATOM 2216 O O . ALA A 1 287 ? 31.891 21.566 13.589 1.00 46.81 287 ALA A O 1
ATOM 2217 N N . LEU A 1 288 ? 30.933 22.271 11.683 1.00 45.53 288 LEU A N 1
ATOM 2218 C CA . LEU A 1 288 ? 29.936 21.198 11.606 1.00 45.53 288 LEU A CA 1
ATOM 2219 C C . LEU A 1 288 ? 30.555 19.846 11.229 1.00 45.53 288 LEU A C 1
ATOM 2221 O O . LEU A 1 288 ? 30.147 18.837 11.791 1.00 45.53 288 LEU A O 1
ATOM 2225 N N . LEU A 1 289 ? 31.552 19.812 10.338 1.00 43.47 289 LEU A N 1
ATOM 2226 C CA . LEU A 1 289 ? 32.295 18.591 10.002 1.00 43.47 289 LEU A CA 1
ATOM 2227 C C . LEU A 1 289 ? 33.102 18.074 11.199 1.00 43.47 289 LEU A C 1
ATOM 2229 O O . LEU A 1 289 ? 33.045 16.884 11.497 1.00 43.47 289 LEU A O 1
ATOM 2233 N N . THR A 1 290 ? 33.759 18.960 11.951 1.00 47.84 290 THR A N 1
ATOM 2234 C CA . THR A 1 290 ? 34.465 18.590 13.187 1.00 47.84 290 THR A CA 1
ATOM 2235 C C . THR A 1 290 ? 33.494 18.113 14.270 1.00 47.84 290 THR A C 1
ATOM 2237 O O . THR A 1 290 ? 33.791 17.154 14.978 1.00 47.84 290 THR A O 1
ATOM 2240 N N . ALA A 1 291 ? 32.306 18.719 14.388 1.00 49.53 291 ALA A N 1
ATOM 2241 C CA . ALA A 1 291 ? 31.268 18.257 15.312 1.00 49.53 291 ALA A CA 1
ATOM 2242 C C . ALA A 1 291 ? 30.683 16.892 14.903 1.00 49.53 291 ALA A C 1
ATOM 2244 O O . ALA A 1 291 ? 30.484 16.027 15.754 1.00 49.53 291 ALA A O 1
ATOM 2245 N N . PHE A 1 292 ? 30.461 16.662 13.605 1.00 43.31 292 PHE A N 1
ATOM 2246 C CA . PHE A 1 292 ? 29.931 15.397 13.094 1.00 43.31 292 PHE A CA 1
ATOM 2247 C C . PHE A 1 292 ? 30.960 14.264 13.177 1.00 43.31 292 PHE A C 1
ATOM 2249 O O . PHE A 1 292 ? 30.593 13.150 13.529 1.00 43.31 292 PHE A O 1
ATOM 2256 N N . ALA A 1 293 ? 32.248 14.538 12.948 1.00 51.22 293 ALA A N 1
ATOM 2257 C CA . ALA A 1 293 ? 33.326 13.577 13.183 1.00 51.22 293 ALA A CA 1
ATOM 2258 C C . ALA A 1 293 ? 33.454 13.226 14.678 1.00 51.22 293 ALA A C 1
ATOM 2260 O O . ALA A 1 293 ? 33.557 12.053 15.033 1.00 51.22 293 ALA A O 1
ATOM 2261 N N . ARG A 1 294 ? 33.335 14.225 15.567 1.00 53.12 294 ARG A N 1
ATOM 2262 C CA . ARG A 1 294 ? 33.369 14.034 17.028 1.00 53.12 294 ARG A CA 1
ATOM 2263 C C . ARG A 1 294 ? 32.187 13.239 17.587 1.00 53.12 294 ARG A C 1
ATOM 2265 O O . ARG A 1 294 ? 32.339 12.650 18.647 1.00 53.12 294 ARG A O 1
ATOM 2272 N N . ILE A 1 295 ? 31.033 13.217 16.917 1.00 54.50 295 ILE A N 1
ATOM 2273 C CA . ILE A 1 295 ? 29.832 12.490 17.378 1.00 54.50 295 ILE A CA 1
ATOM 2274 C C . ILE A 1 295 ? 29.645 11.170 16.613 1.00 54.50 295 ILE A C 1
ATOM 2276 O O . ILE A 1 295 ? 29.302 10.145 17.202 1.00 54.50 295 ILE A O 1
ATOM 2280 N N . GLY A 1 296 ? 29.900 11.171 15.305 1.00 52.12 296 GLY A N 1
ATOM 2281 C CA . GLY A 1 296 ? 29.683 10.036 14.412 1.00 52.12 296 GLY A CA 1
ATOM 2282 C C . GLY A 1 296 ? 30.679 8.898 14.612 1.00 52.12 296 GLY A C 1
ATOM 2283 O O . GLY A 1 296 ? 30.269 7.739 14.601 1.00 52.12 296 GLY A O 1
ATOM 2284 N N . VAL A 1 297 ? 31.960 9.201 14.860 1.00 61.81 297 VAL A N 1
ATOM 2285 C CA . VAL A 1 297 ? 32.990 8.169 15.084 1.00 61.81 297 VAL A CA 1
ATOM 2286 C C . VAL A 1 297 ? 32.764 7.420 16.407 1.00 61.81 297 VAL A C 1
ATOM 2288 O O . VAL A 1 297 ? 32.741 6.187 16.380 1.00 61.81 297 VAL A O 1
ATOM 2291 N N . PRO A 1 298 ? 32.481 8.087 17.548 1.00 60.69 298 PRO A N 1
ATOM 2292 C CA . PRO A 1 298 ? 32.139 7.384 18.786 1.00 60.69 298 PRO A CA 1
ATOM 2293 C C . PRO A 1 298 ? 30.841 6.580 18.693 1.00 60.69 298 PRO A C 1
ATOM 2295 O O . PRO A 1 298 ? 30.768 5.482 19.240 1.00 60.69 298 PRO A O 1
ATOM 2298 N N . LEU A 1 299 ? 29.826 7.080 17.976 1.00 52.44 299 LEU A N 1
ATOM 2299 C CA . LEU A 1 299 ? 28.563 6.363 17.789 1.00 52.44 299 LEU A CA 1
ATOM 2300 C C . LEU A 1 299 ? 28.749 5.106 16.926 1.00 52.44 299 LEU A C 1
ATOM 2302 O O . LEU A 1 299 ? 28.240 4.041 17.274 1.00 52.44 299 LEU A O 1
ATOM 2306 N N . ALA A 1 300 ? 29.521 5.202 15.839 1.00 55.03 300 ALA A N 1
ATOM 2307 C CA . ALA A 1 300 ? 29.875 4.058 15.006 1.00 55.03 300 ALA A CA 1
ATOM 2308 C C . ALA A 1 300 ? 30.688 3.018 15.795 1.00 55.03 300 ALA A C 1
ATOM 2310 O O . ALA A 1 300 ? 30.364 1.833 15.751 1.00 55.03 300 ALA A O 1
ATOM 2311 N N . ALA A 1 301 ? 31.675 3.453 16.585 1.00 65.38 301 ALA A N 1
ATOM 2312 C CA . ALA A 1 301 ? 32.466 2.573 17.445 1.00 65.38 301 ALA A CA 1
ATOM 2313 C C . ALA A 1 301 ? 31.620 1.900 18.543 1.00 65.38 301 ALA A C 1
ATOM 2315 O O . ALA A 1 301 ? 31.783 0.709 18.812 1.00 65.38 301 ALA A O 1
ATOM 2316 N N . TRP A 1 302 ? 30.670 2.622 19.146 1.00 62.78 302 TRP A N 1
ATOM 2317 C CA . TRP A 1 302 ? 29.756 2.075 20.153 1.00 62.78 302 TRP A CA 1
ATOM 2318 C C . TRP A 1 302 ? 28.816 1.013 19.563 1.00 62.78 302 TRP A C 1
ATOM 2320 O O . TRP A 1 302 ? 28.677 -0.074 20.128 1.00 62.78 302 TRP A O 1
ATOM 2330 N N . VAL A 1 303 ? 28.241 1.274 18.383 1.00 49.47 303 VAL A N 1
ATOM 2331 C CA . VAL A 1 303 ? 27.389 0.314 17.659 1.00 49.47 303 VAL A CA 1
ATOM 2332 C C . VAL A 1 303 ? 28.185 -0.925 17.241 1.00 49.47 303 VAL A C 1
ATOM 2334 O O . VAL A 1 303 ? 27.733 -2.047 17.471 1.00 49.47 303 VAL A O 1
ATOM 2337 N N . LEU A 1 304 ? 29.387 -0.747 16.688 1.00 60.34 304 LEU A N 1
ATOM 2338 C CA . LEU A 1 304 ? 30.262 -1.852 16.289 1.00 60.34 304 LEU A CA 1
ATOM 2339 C C . LEU A 1 304 ? 30.730 -2.681 17.498 1.00 60.34 304 LEU A C 1
ATOM 2341 O O . LEU A 1 304 ? 30.775 -3.907 17.411 1.00 60.34 304 LEU A O 1
ATOM 2345 N N . SER A 1 305 ? 30.985 -2.050 18.651 1.00 59.12 305 SER A N 1
AT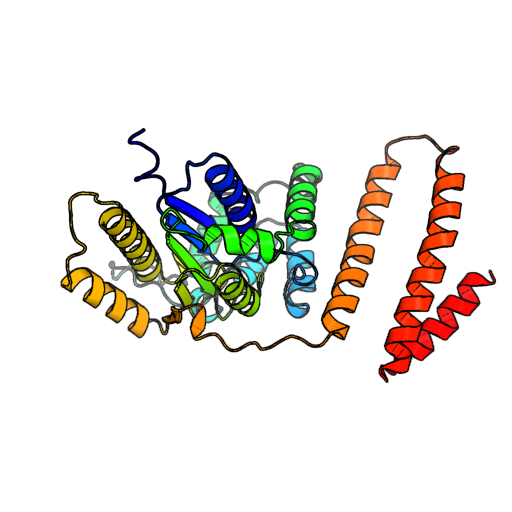OM 2346 C CA . SER A 1 305 ? 31.282 -2.748 19.912 1.00 59.12 305 SER A CA 1
ATOM 2347 C C . SER A 1 305 ? 30.092 -3.586 20.390 1.00 59.12 305 SER A C 1
ATOM 2349 O O . SER A 1 305 ? 30.276 -4.720 20.831 1.00 59.12 305 SER A O 1
ATOM 2351 N N . GLY A 1 306 ? 28.866 -3.068 20.264 1.00 56.38 306 GLY A N 1
ATOM 2352 C CA . GLY A 1 306 ? 27.646 -3.826 20.549 1.00 56.38 306 GLY A CA 1
ATOM 2353 C C . GLY A 1 306 ? 27.478 -5.034 19.623 1.00 56.38 306 GLY A C 1
ATOM 2354 O O . GLY A 1 306 ? 27.195 -6.135 20.087 1.00 56.38 306 GLY A O 1
ATOM 2355 N N . MET A 1 307 ? 27.728 -4.862 18.323 1.00 51.97 307 MET A N 1
ATOM 2356 C CA . MET A 1 307 ? 27.635 -5.942 17.332 1.00 51.97 307 MET A CA 1
ATOM 2357 C C . MET A 1 307 ? 28.716 -7.018 17.521 1.00 51.97 307 MET A C 1
ATOM 2359 O O . MET A 1 307 ? 28.421 -8.205 17.371 1.00 51.97 307 MET A O 1
ATOM 2363 N N . ALA A 1 308 ? 29.938 -6.634 17.905 1.00 59.56 308 ALA A N 1
ATOM 2364 C CA . ALA A 1 308 ? 31.016 -7.571 18.220 1.00 59.56 308 ALA A CA 1
ATOM 2365 C C . ALA A 1 308 ? 30.693 -8.424 19.462 1.00 59.56 308 ALA A C 1
ATOM 2367 O O . ALA A 1 308 ? 30.894 -9.636 19.442 1.00 59.56 308 ALA A O 1
ATOM 2368 N N . ARG A 1 309 ? 30.100 -7.828 20.510 1.00 60.03 309 ARG A N 1
ATOM 2369 C CA . ARG A 1 309 ? 29.633 -8.565 21.704 1.00 60.03 309 ARG A CA 1
ATOM 2370 C C . ARG A 1 309 ? 28.504 -9.553 21.402 1.00 60.03 309 ARG A C 1
ATOM 2372 O O . ARG A 1 309 ? 28.343 -10.526 22.127 1.00 60.03 309 ARG A O 1
ATOM 2379 N N . CYS A 1 310 ? 27.748 -9.328 20.329 1.00 54.25 310 CYS A N 1
ATOM 2380 C CA . CYS A 1 310 ? 26.719 -10.248 19.842 1.00 54.25 310 CYS A CA 1
ATOM 2381 C C . CYS A 1 310 ? 27.250 -11.303 18.852 1.00 54.25 310 CYS A C 1
ATOM 2383 O O . CYS A 1 310 ? 26.447 -11.987 18.218 1.00 54.25 310 CYS A O 1
ATOM 2385 N N . GLY A 1 311 ? 28.573 -11.433 18.692 1.00 54.28 311 GLY A N 1
ATOM 2386 C CA . GLY A 1 311 ? 29.191 -12.483 17.879 1.00 54.28 311 GLY A CA 1
ATOM 2387 C C . GLY A 1 311 ? 29.081 -12.275 16.367 1.00 54.28 311 GLY A C 1
ATOM 2388 O O . GLY A 1 311 ? 29.175 -13.244 15.621 1.00 54.28 311 GLY A O 1
ATOM 2389 N N . VAL A 1 312 ? 28.873 -11.040 15.890 1.00 58.28 312 VAL A N 1
ATOM 2390 C CA . VAL A 1 312 ? 28.851 -10.737 14.449 1.00 58.28 312 VAL A CA 1
ATOM 2391 C C . VAL A 1 312 ? 30.299 -10.672 13.928 1.00 58.28 312 VAL A C 1
ATOM 2393 O O . VAL A 1 312 ? 30.990 -9.693 14.223 1.00 58.28 312 VAL A O 1
ATOM 2396 N N . PRO A 1 313 ? 30.781 -11.646 13.124 1.00 51.78 313 PRO A N 1
ATOM 2397 C CA . PRO A 1 313 ? 32.210 -11.777 12.796 1.00 51.78 313 PRO A CA 1
ATOM 2398 C C . PRO A 1 313 ? 32.776 -10.572 12.030 1.00 51.78 313 PRO A C 1
ATOM 2400 O O . PRO A 1 313 ? 33.939 -10.211 12.176 1.00 51.78 313 PRO A O 1
ATOM 2403 N N . PHE A 1 314 ? 31.926 -9.902 11.249 1.00 50.53 314 PHE A N 1
ATOM 2404 C CA . PHE A 1 314 ? 32.289 -8.744 10.429 1.00 50.53 314 PHE A CA 1
ATOM 2405 C C . PHE A 1 314 ? 32.436 -7.438 11.234 1.00 50.53 314 PHE A C 1
ATOM 2407 O O . PHE A 1 314 ? 33.114 -6.507 10.805 1.00 50.53 314 PHE A O 1
ATOM 2414 N N . ALA A 1 315 ? 31.832 -7.359 12.425 1.00 46.91 315 ALA A N 1
ATOM 2415 C CA . ALA A 1 315 ? 31.840 -6.143 13.237 1.00 46.91 315 ALA A CA 1
ATOM 2416 C C . ALA A 1 315 ? 33.197 -5.891 13.913 1.00 46.91 315 ALA A C 1
ATOM 2418 O O . ALA A 1 315 ? 33.599 -4.738 14.046 1.00 46.91 315 ALA A O 1
ATOM 2419 N N . ALA A 1 316 ? 33.926 -6.948 14.289 1.00 52.16 316 ALA A N 1
ATOM 2420 C CA . ALA A 1 316 ? 35.266 -6.833 14.870 1.00 52.16 316 ALA A CA 1
ATOM 2421 C C . ALA A 1 316 ? 36.290 -6.285 13.856 1.00 52.16 316 ALA A C 1
ATOM 2423 O O . ALA A 1 316 ? 37.116 -5.440 14.201 1.00 52.16 316 ALA A O 1
ATOM 2424 N N . TYR A 1 317 ? 36.177 -6.706 12.592 1.00 53.38 317 TYR A N 1
ATOM 2425 C CA . TYR A 1 317 ? 37.004 -6.213 11.488 1.00 53.38 317 TYR A CA 1
ATOM 2426 C C . TYR A 1 317 ? 36.770 -4.717 11.218 1.00 53.38 317 TYR A C 1
ATOM 2428 O O . TYR A 1 317 ? 37.716 -3.933 11.156 1.00 53.38 317 TYR A O 1
ATOM 2436 N N . LEU A 1 318 ? 35.504 -4.290 11.150 1.00 45.75 318 LEU A N 1
ATOM 2437 C CA . LEU A 1 318 ? 35.154 -2.878 10.970 1.00 45.75 318 LEU A CA 1
ATOM 2438 C C . LEU A 1 318 ? 35.532 -2.012 12.179 1.00 45.75 318 LEU A C 1
ATOM 2440 O O . LEU A 1 318 ? 35.960 -0.877 11.994 1.00 45.75 318 LEU A O 1
ATOM 2444 N N . LEU A 1 319 ? 35.424 -2.536 13.406 1.00 54.44 319 LEU A N 1
ATOM 2445 C CA . LEU A 1 319 ? 35.849 -1.823 14.615 1.00 54.44 319 LEU A CA 1
ATOM 2446 C C . LEU A 1 319 ? 37.356 -1.527 14.579 1.00 54.44 319 LEU A C 1
ATOM 2448 O O . LEU A 1 319 ? 37.764 -0.412 14.896 1.00 54.44 319 LEU A O 1
ATOM 2452 N N . SER A 1 320 ? 38.169 -2.489 14.128 1.00 52.88 320 SER A N 1
ATOM 2453 C CA . SER A 1 320 ? 39.612 -2.299 13.937 1.00 52.88 320 SER A CA 1
ATOM 2454 C C . SER A 1 320 ? 39.918 -1.222 12.888 1.00 52.88 320 SER A C 1
ATOM 2456 O O . SER A 1 320 ? 40.778 -0.379 13.128 1.00 52.88 320 SER A O 1
ATOM 2458 N N . HIS A 1 321 ? 39.173 -1.178 11.779 1.00 50.94 321 HIS A N 1
ATOM 2459 C CA . HIS A 1 321 ? 39.337 -0.151 10.742 1.00 50.94 321 HIS A CA 1
ATOM 2460 C C . HIS A 1 321 ? 38.849 1.246 11.166 1.00 50.94 321 HIS A C 1
ATOM 2462 O O . HIS A 1 321 ? 39.473 2.247 10.824 1.00 50.94 321 HIS A O 1
ATOM 2468 N N . CYS A 1 322 ? 37.764 1.346 11.940 1.00 52.34 322 CYS A N 1
ATOM 2469 C CA . CYS A 1 322 ? 37.288 2.628 12.467 1.00 52.34 322 CYS A CA 1
ATOM 2470 C C . CYS A 1 322 ? 38.250 3.233 13.501 1.00 52.34 322 CYS A C 1
ATOM 2472 O O . CYS A 1 322 ? 38.370 4.454 13.568 1.00 52.34 322 CYS A O 1
ATOM 2474 N N . VAL A 1 323 ? 38.940 2.403 14.293 1.00 56.44 323 VAL A N 1
ATOM 2475 C CA . VAL A 1 323 ? 39.974 2.862 15.237 1.00 56.44 323 VAL A CA 1
ATOM 2476 C C . VAL A 1 323 ? 41.199 3.404 14.498 1.00 56.44 323 VAL A C 1
ATOM 2478 O O . VAL A 1 323 ? 41.752 4.413 14.922 1.00 56.44 323 VAL A O 1
ATOM 2481 N N . GLU A 1 324 ? 41.594 2.785 13.385 1.00 49.19 324 GLU A N 1
ATOM 2482 C CA . GLU A 1 324 ? 42.678 3.283 12.526 1.00 49.19 324 GLU A CA 1
ATOM 2483 C C . GLU A 1 324 ? 42.304 4.613 11.848 1.00 49.19 324 GLU A C 1
ATOM 2485 O O . GLU A 1 324 ? 43.072 5.569 11.901 1.00 49.19 324 GLU A O 1
ATOM 2490 N N . LEU A 1 325 ? 41.082 4.731 11.316 1.00 46.56 325 LEU A N 1
ATOM 2491 C CA . LEU A 1 325 ? 40.577 5.977 10.716 1.00 46.56 325 LEU A CA 1
ATOM 2492 C C . LEU A 1 325 ? 40.374 7.118 11.724 1.00 46.56 325 LEU A C 1
ATOM 2494 O O . LEU A 1 325 ? 40.364 8.273 11.324 1.00 46.56 325 LEU A O 1
ATOM 2498 N N . GLY A 1 326 ? 40.187 6.814 13.012 1.00 45.62 326 GLY A N 1
ATOM 2499 C CA . GLY A 1 326 ? 40.094 7.822 14.074 1.00 45.62 326 GLY A CA 1
ATOM 2500 C C . GLY A 1 326 ? 41.448 8.336 14.577 1.00 45.62 326 GLY A C 1
ATOM 2501 O O . GLY A 1 326 ? 41.471 9.303 15.338 1.00 45.62 326 GLY A O 1
ATOM 2502 N N . LYS A 1 327 ? 42.558 7.685 14.199 1.00 44.38 327 LYS A N 1
ATOM 2503 C CA . LYS A 1 327 ? 43.930 8.123 14.507 1.00 44.38 327 LYS A CA 1
ATOM 2504 C C . LYS A 1 327 ? 44.543 9.003 13.407 1.00 44.38 327 LYS A C 1
ATOM 2506 O O . LYS A 1 327 ? 45.522 9.687 13.697 1.00 44.38 327 LYS A O 1
ATOM 2511 N N . ALA A 1 328 ? 44.002 8.951 12.188 1.00 37.12 328 ALA A N 1
ATOM 2512 C CA . ALA A 1 328 ? 44.374 9.795 11.047 1.00 37.12 328 ALA A CA 1
ATOM 2513 C C . ALA A 1 328 ? 43.574 11.108 11.040 1.00 37.12 328 ALA A C 1
ATOM 2515 O O . ALA A 1 328 ? 44.149 12.132 10.611 1.00 37.12 328 ALA A O 1
#